Protein AF-A0A955TSQ2-F1 (afdb_monomer_lite)

Foldseek 3Di:
DDPPDPVVVVVVVVVVVVVVVVCVVPPDWVVVQVVCQVVLCVVQVWGWHFPTWDADQVQTKIKTAWTFAAHQVHQQWTQKTFGMKIWGFDNVVVVVVHTDTPDIDTHDIDGGHGHPDGRHDPPDPDDPPPPPDPVPDPPVQPPQPPDDPVVVVVPDPQPLVVLVVVLVVVVVVVVVVVVVLVVVADDPVNVVVLVVLVVVLVVLVVVDDVSVVVSVVSVVVSVVVVVVRVVSVVVVVVVVVVVVVVSVVSVVVSVCRVVVRVVVLCVCCDPQLNNVLSVCCVRRNDVRSVVSNVVNVVVVD

pLDDT: mean 81.85, std 14.54, range [33.62, 96.25]

Sequence (301 aa):
MAKWIRWWGLGAFVVVTAILVGVWVWLVDGWVKGLIEETGTEAVGAKVELDAADLTLFPAGLTLTRLQITDPKHPMTNAVDIARVAMGLDGLNLLRHKMIIEEMVVDGVRLGTPRTTSGAVKPSPEESPTEQDAGMFSIELPALEIPDVKRLVEQEDLETLRLIESLKADLQQEHETWNARLESLPGTAQLADYKARIKTIKKSAKGGLEGVLGGVGEVQSLKQQIEQDIDSLKHAKNEFAGKIDLLRTRFEQIKTAPQRDIHHLKAKYNLSPQGLANMSQTLLGGEIGSWVREGATWYER

Secondary structure (DSSP, 8-state):
------HHHHHHHHHHHHHHHHHHHHHHHHHHHHHHHHHHHHHHTS-EE-SEEEEEETTEEEEEEEEEEEETTEEEEEEEEEEEEEEEE-HHHHTTT---EEEEEEEEEEEEEE-SS----PPPS-----S---TTT-----------HHHHHHHS--HHHHHHHHHHHHHHHHHHHHHHHHHHS--HHHHHHHHHHHHHHHHHGGG-HHHHHHHHHHHHHHHHHHHHHHHHHHHHHHHHHHHHHHHHHHHHHHHHHHHHHHHHHHHHTSSSHHHHHHHHHHHH-HHHHHHHHHHHHHHT-

Structure (mmCIF, N/CA/C/O backbone):
data_AF-A0A955TSQ2-F1
#
_entry.id   AF-A0A955TSQ2-F1
#
loop_
_atom_site.group_PDB
_atom_site.id
_atom_site.type_symbol
_atom_site.label_atom_id
_atom_site.label_alt_id
_atom_site.label_comp_id
_atom_site.label_asym_id
_atom_site.label_entity_id
_atom_site.label_seq_id
_atom_site.pdbx_PDB_ins_code
_atom_site.Cartn_x
_atom_site.Cartn_y
_atom_site.Cartn_z
_atom_site.occupancy
_atom_site.B_iso_or_equiv
_atom_site.auth_seq_id
_atom_site.auth_comp_id
_atom_site.auth_asym_id
_atom_site.auth_atom_id
_atom_site.pdbx_PDB_model_num
ATOM 1 N N . MET A 1 1 ? 10.417 -1.578 -89.122 1.00 43.81 1 MET A N 1
ATOM 2 C CA . MET A 1 1 ? 10.738 -2.520 -88.026 1.00 43.81 1 MET A CA 1
ATOM 3 C C . MET A 1 1 ? 11.806 -1.882 -87.151 1.00 43.81 1 MET A C 1
ATOM 5 O O . MET A 1 1 ? 12.909 -1.645 -87.628 1.00 43.81 1 MET A O 1
ATOM 9 N N . ALA A 1 2 ? 11.432 -1.461 -85.943 1.00 49.00 2 ALA A N 1
ATOM 10 C CA . ALA A 1 2 ? 12.236 -0.584 -85.095 1.00 49.00 2 ALA A CA 1
ATOM 11 C C . ALA A 1 2 ? 13.404 -1.335 -84.429 1.00 49.00 2 ALA A C 1
ATOM 13 O O . ALA A 1 2 ? 13.194 -2.294 -83.691 1.00 49.00 2 ALA A O 1
ATOM 14 N N . LYS A 1 3 ? 14.640 -0.869 -84.651 1.00 63.69 3 LYS A N 1
ATOM 15 C CA . LYS A 1 3 ? 15.802 -1.213 -83.816 1.00 63.69 3 LYS A CA 1
ATOM 16 C C . LYS A 1 3 ? 15.768 -0.321 -82.571 1.00 63.69 3 LYS A C 1
ATOM 18 O O . LYS A 1 3 ? 16.384 0.738 -82.560 1.00 63.69 3 LYS A O 1
ATOM 23 N N . TRP A 1 4 ? 14.995 -0.714 -81.558 1.00 66.81 4 TRP A N 1
ATOM 24 C CA . TRP A 1 4 ? 14.771 0.100 -80.351 1.00 66.81 4 TRP A CA 1
ATOM 25 C C . TRP A 1 4 ? 15.690 -0.210 -79.165 1.00 66.81 4 TRP A C 1
ATOM 27 O O . TRP A 1 4 ? 15.690 0.531 -78.189 1.00 66.81 4 TRP A O 1
ATOM 37 N N . ILE A 1 5 ? 16.534 -1.238 -79.256 1.00 73.25 5 ILE A N 1
ATOM 38 C CA . ILE A 1 5 ? 17.508 -1.553 -78.206 1.00 73.25 5 ILE A CA 1
ATOM 39 C C . ILE A 1 5 ? 18.909 -1.187 -78.688 1.00 73.25 5 ILE A C 1
ATOM 41 O O . ILE A 1 5 ? 19.427 -1.741 -79.660 1.00 73.25 5 ILE A O 1
ATOM 45 N N . ARG A 1 6 ? 19.540 -0.240 -77.985 1.00 79.62 6 ARG A N 1
ATOM 46 C CA . ARG A 1 6 ? 20.972 0.048 -78.114 1.00 79.62 6 ARG A CA 1
ATOM 47 C C . ARG A 1 6 ? 21.730 -1.089 -77.433 1.00 79.62 6 ARG A C 1
ATOM 49 O O . ARG A 1 6 ? 22.005 -1.016 -76.242 1.00 79.62 6 ARG A O 1
ATOM 56 N N . TRP A 1 7 ? 22.060 -2.136 -78.186 1.00 77.44 7 TRP A N 1
ATOM 57 C CA . TRP A 1 7 ? 22.724 -3.351 -77.688 1.00 77.44 7 TRP A CA 1
ATOM 58 C C . TRP A 1 7 ? 24.010 -3.087 -76.885 1.00 77.44 7 TRP A C 1
ATOM 60 O O . TRP A 1 7 ? 24.295 -3.811 -75.939 1.00 77.44 7 TRP A O 1
ATOM 70 N N . TRP A 1 8 ? 24.731 -2.001 -77.182 1.00 82.12 8 TRP A N 1
ATOM 71 C CA . TRP A 1 8 ? 25.872 -1.544 -76.377 1.00 82.12 8 TRP A CA 1
ATOM 72 C C . TRP A 1 8 ? 25.477 -1.097 -74.959 1.00 82.12 8 TRP A C 1
ATOM 74 O O . TRP A 1 8 ? 26.149 -1.422 -73.987 1.00 82.12 8 TRP A O 1
ATOM 84 N N . GLY A 1 9 ? 24.355 -0.381 -74.832 1.00 81.88 9 GLY A N 1
ATOM 85 C CA . GLY A 1 9 ? 23.807 0.027 -73.537 1.00 81.88 9 GLY A CA 1
ATOM 86 C C . GLY A 1 9 ? 23.252 -1.155 -72.745 1.00 81.88 9 GLY A C 1
ATOM 87 O O . GLY A 1 9 ? 23.413 -1.196 -71.532 1.00 81.88 9 GLY A O 1
ATOM 88 N N . LEU A 1 10 ? 22.674 -2.149 -73.431 1.00 85.88 10 LEU A N 1
ATOM 89 C CA . LEU A 1 10 ? 22.231 -3.392 -72.794 1.00 85.88 10 LEU A CA 1
ATOM 90 C C . LEU A 1 10 ? 23.420 -4.195 -72.246 1.00 85.88 10 LEU A C 1
ATOM 92 O O . LEU A 1 10 ? 23.369 -4.654 -71.111 1.00 85.88 10 LEU A O 1
ATOM 96 N N . GLY A 1 11 ? 24.507 -4.312 -73.016 1.00 85.56 11 GLY A N 1
ATOM 97 C CA . GLY A 1 11 ? 25.737 -4.960 -72.556 1.00 85.56 11 GLY A CA 1
ATOM 98 C C . GLY A 1 11 ? 26.338 -4.271 -71.328 1.00 85.56 11 GLY A C 1
ATOM 99 O O . GLY A 1 11 ? 26.633 -4.935 -70.339 1.00 85.56 11 GLY A O 1
ATOM 100 N N . ALA A 1 12 ? 26.445 -2.939 -71.349 1.00 86.12 12 ALA A N 1
A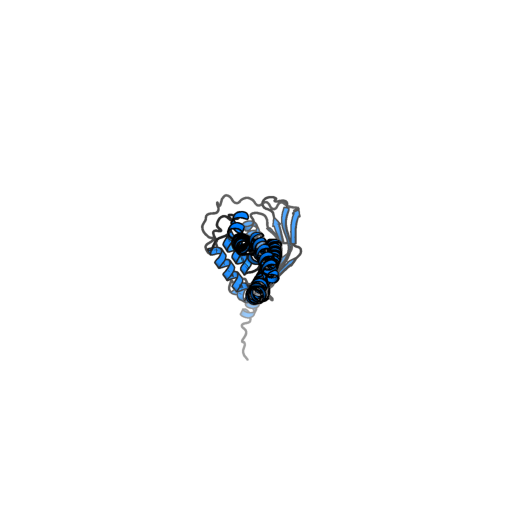TOM 101 C CA . ALA A 1 12 ? 26.930 -2.170 -70.201 1.00 86.12 12 ALA A CA 1
ATOM 102 C C . ALA A 1 12 ? 26.031 -2.330 -68.962 1.00 86.12 12 ALA A C 1
ATOM 104 O O . ALA A 1 12 ? 26.538 -2.516 -67.860 1.00 86.12 12 ALA A O 1
ATOM 105 N N . PHE A 1 13 ? 24.706 -2.314 -69.142 1.00 87.19 13 PHE A N 1
ATOM 106 C CA . PHE A 1 13 ? 23.747 -2.523 -68.056 1.00 87.19 13 PHE A CA 1
ATOM 107 C C . PHE A 1 13 ? 23.922 -3.895 -67.398 1.00 87.19 13 PHE A C 1
ATOM 109 O O . PHE A 1 13 ? 24.053 -3.970 -66.182 1.00 87.19 13 PHE A O 1
ATOM 116 N N . VAL A 1 14 ? 24.016 -4.968 -68.192 1.00 89.94 14 VAL A N 1
ATOM 117 C CA . VAL A 1 14 ? 24.218 -6.331 -67.670 1.00 89.94 14 VAL A CA 1
ATOM 118 C C . VAL A 1 14 ? 25.521 -6.438 -66.879 1.00 89.94 14 VAL A C 1
ATOM 120 O O . VAL A 1 14 ? 25.528 -7.032 -65.805 1.00 89.94 14 VAL A O 1
ATOM 123 N N . VAL A 1 15 ? 26.608 -5.834 -67.368 1.00 89.94 15 VAL A N 1
ATOM 124 C CA . VAL A 1 15 ? 27.899 -5.836 -66.662 1.00 89.94 15 VAL A CA 1
ATOM 125 C C . VAL A 1 15 ? 27.803 -5.092 -65.328 1.00 89.94 15 VAL A C 1
ATOM 127 O O . VAL A 1 15 ? 28.248 -5.615 -64.311 1.00 89.94 15 VAL A O 1
ATOM 130 N N . VAL A 1 16 ? 27.184 -3.910 -65.299 1.00 89.25 16 VAL A N 1
ATOM 131 C CA . VAL A 1 16 ? 27.014 -3.132 -64.060 1.00 89.25 16 VAL A CA 1
ATOM 132 C C . VAL A 1 16 ? 26.121 -3.867 -63.061 1.00 89.25 16 VAL A C 1
ATOM 134 O O . VAL A 1 16 ? 26.473 -3.963 -61.889 1.00 89.25 16 VAL A O 1
ATOM 137 N N . THR A 1 17 ? 25.000 -4.440 -63.505 1.00 86.25 17 THR A N 1
ATOM 138 C CA . THR A 1 17 ? 24.125 -5.242 -62.640 1.00 86.25 17 THR A CA 1
ATOM 139 C C . THR A 1 17 ? 24.852 -6.470 -62.096 1.00 86.25 17 THR A C 1
ATOM 141 O O . THR A 1 17 ? 24.741 -6.754 -60.908 1.00 86.25 17 THR A O 1
ATOM 144 N N . ALA A 1 18 ? 25.639 -7.166 -62.920 1.00 84.94 18 ALA A N 1
ATOM 145 C CA . ALA A 1 18 ? 26.428 -8.312 -62.474 1.00 84.94 18 ALA A CA 1
ATOM 146 C C . ALA A 1 18 ? 27.474 -7.918 -61.417 1.00 84.94 18 ALA A C 1
ATOM 148 O O . ALA A 1 18 ? 27.644 -8.641 -60.439 1.00 84.94 18 ALA A O 1
ATOM 149 N N . ILE A 1 19 ? 28.124 -6.758 -61.570 1.00 86.75 19 ILE A N 1
ATOM 150 C CA . ILE A 1 19 ? 29.053 -6.221 -60.565 1.00 86.75 19 ILE A CA 1
ATOM 151 C C . ILE A 1 19 ? 28.310 -5.891 -59.267 1.00 86.75 19 ILE A C 1
ATOM 153 O O . ILE A 1 19 ? 28.761 -6.300 -58.203 1.00 86.75 19 ILE A O 1
ATOM 157 N N . LEU A 1 20 ? 27.166 -5.201 -59.336 1.00 83.12 20 LEU A N 1
ATOM 158 C CA . LEU A 1 20 ? 26.386 -4.835 -58.148 1.00 83.12 20 LEU A CA 1
ATOM 159 C C . LEU A 1 20 ? 25.893 -6.065 -57.380 1.00 83.12 20 LEU A C 1
ATOM 161 O O . LEU A 1 20 ? 26.009 -6.105 -56.160 1.00 83.12 20 LEU A O 1
ATOM 165 N N . VAL A 1 21 ? 25.399 -7.084 -58.086 1.00 81.81 21 VAL A N 1
ATOM 166 C CA . VAL A 1 21 ? 24.990 -8.357 -57.475 1.00 81.81 21 VAL A CA 1
ATOM 167 C C . VAL A 1 21 ? 26.195 -9.094 -56.893 1.00 81.81 21 VAL A C 1
ATOM 169 O O . VAL A 1 21 ? 26.109 -9.619 -55.788 1.00 81.81 21 VAL A O 1
ATOM 172 N N . GLY A 1 22 ? 27.330 -9.105 -57.598 1.00 80.19 22 GLY A N 1
ATOM 173 C CA . GLY A 1 22 ? 28.566 -9.712 -57.104 1.00 80.19 22 GLY A CA 1
ATOM 174 C C . GLY A 1 22 ? 29.053 -9.062 -55.809 1.00 80.19 22 GLY A C 1
ATOM 175 O O . GLY A 1 22 ? 29.331 -9.765 -54.844 1.00 80.19 22 GLY A O 1
ATOM 176 N N . VAL A 1 23 ? 29.084 -7.726 -55.760 1.00 79.88 23 VAL A N 1
ATOM 177 C CA . VAL A 1 23 ? 29.427 -6.960 -54.552 1.00 79.88 23 VAL A CA 1
ATOM 178 C C . VAL A 1 23 ? 28.421 -7.226 -53.437 1.00 79.88 23 VAL A C 1
ATOM 180 O O . VAL A 1 23 ? 28.834 -7.468 -52.308 1.00 79.88 23 VAL A O 1
ATOM 183 N N . TRP A 1 24 ? 27.120 -7.240 -53.743 1.00 80.69 24 TRP A N 1
ATOM 184 C CA . TRP A 1 24 ? 26.087 -7.528 -52.750 1.00 80.69 24 TRP A CA 1
ATOM 185 C C . TRP A 1 24 ? 26.308 -8.889 -52.082 1.00 80.69 24 TRP A C 1
ATOM 187 O O . TRP A 1 24 ? 26.405 -8.974 -50.864 1.00 80.69 24 TRP A O 1
ATOM 197 N N . VAL A 1 25 ? 26.444 -9.946 -52.887 1.00 77.56 25 VAL A N 1
ATOM 198 C CA . VAL A 1 25 ? 26.540 -11.329 -52.397 1.00 77.56 25 VAL A CA 1
ATOM 199 C C . VAL A 1 25 ? 27.862 -11.605 -51.674 1.00 77.56 25 VAL A C 1
ATOM 201 O O . VAL A 1 25 ? 27.907 -12.483 -50.821 1.00 77.56 25 VAL A O 1
ATOM 204 N N . TRP A 1 26 ? 28.945 -10.900 -52.014 1.00 78.88 26 TRP A N 1
ATOM 205 C CA . TRP A 1 26 ? 30.274 -11.203 -51.466 1.00 78.88 26 TRP A CA 1
ATOM 206 C C . TRP A 1 26 ? 30.730 -10.273 -50.342 1.00 78.88 26 TRP A C 1
ATOM 208 O O . TRP A 1 26 ? 31.553 -10.692 -49.531 1.00 78.88 26 TRP A O 1
ATOM 218 N N . LEU A 1 27 ? 30.273 -9.017 -50.301 1.00 82.06 27 LEU A N 1
ATOM 219 C CA . LEU A 1 27 ? 30.836 -8.007 -49.394 1.00 82.06 27 LEU A CA 1
ATOM 220 C C . LEU A 1 27 ? 29.891 -7.565 -48.279 1.00 82.06 27 LEU A C 1
ATOM 222 O O . LEU A 1 27 ? 30.384 -7.193 -47.218 1.00 82.06 27 LEU A O 1
ATOM 226 N N . VAL A 1 28 ? 28.574 -7.576 -48.497 1.00 84.00 28 VAL A N 1
ATOM 227 C CA . VAL A 1 28 ? 27.625 -6.912 -47.587 1.00 84.00 28 VAL A CA 1
ATOM 228 C C . VAL A 1 28 ? 27.630 -7.543 -46.199 1.00 84.00 28 VAL A C 1
ATOM 230 O O . VAL A 1 28 ? 27.799 -6.822 -45.222 1.00 84.00 28 VAL A O 1
ATOM 233 N N . ASP A 1 29 ? 27.551 -8.869 -46.108 1.00 85.50 29 ASP A N 1
ATOM 234 C CA . ASP A 1 29 ? 27.518 -9.570 -44.818 1.00 85.50 29 ASP A CA 1
ATOM 235 C C . ASP A 1 29 ? 28.808 -9.335 -44.008 1.00 85.50 29 ASP A C 1
ATOM 237 O O . ASP A 1 29 ? 28.780 -9.063 -42.806 1.00 85.50 29 ASP A O 1
ATOM 241 N N . GLY A 1 30 ? 29.965 -9.340 -44.682 1.00 84.62 30 GLY A N 1
ATOM 242 C CA . GLY A 1 30 ? 31.260 -9.046 -44.060 1.00 84.62 30 GLY A CA 1
ATOM 243 C C . GLY A 1 30 ? 31.399 -7.588 -43.611 1.00 84.62 30 GLY A C 1
ATOM 244 O O . GLY A 1 30 ? 31.949 -7.324 -42.542 1.00 84.62 30 GLY A O 1
ATOM 245 N N . TRP A 1 31 ? 30.875 -6.646 -44.399 1.00 86.06 31 TRP A N 1
ATOM 246 C CA . TRP A 1 31 ? 30.841 -5.224 -44.048 1.00 86.06 31 TRP A CA 1
ATOM 247 C C . TRP A 1 31 ? 29.946 -4.959 -42.839 1.00 86.06 31 TRP A C 1
ATOM 249 O O . TRP A 1 31 ? 30.362 -4.269 -41.912 1.00 86.06 31 TRP A O 1
ATOM 259 N N . VAL A 1 32 ? 28.739 -5.529 -42.826 1.00 86.94 32 VAL A N 1
ATOM 260 C CA . VAL A 1 32 ? 27.789 -5.383 -41.716 1.00 86.94 32 VAL A CA 1
ATOM 261 C C . VAL A 1 32 ? 28.360 -5.999 -40.443 1.00 86.94 32 VAL A C 1
ATOM 263 O O . VAL A 1 32 ? 28.319 -5.363 -39.392 1.00 86.94 32 VAL A O 1
ATOM 266 N N . LYS A 1 33 ? 28.962 -7.191 -40.537 1.00 90.81 33 LYS A N 1
ATOM 267 C CA . LYS A 1 33 ? 29.670 -7.817 -39.417 1.00 90.81 33 LYS A CA 1
ATOM 268 C C . LYS A 1 33 ? 30.739 -6.888 -38.842 1.00 90.81 33 LYS A C 1
ATOM 270 O O . LYS A 1 33 ? 30.705 -6.606 -37.650 1.00 90.81 33 LYS A O 1
ATOM 275 N N . GLY A 1 34 ? 31.658 -6.406 -39.682 1.00 87.19 34 GLY A N 1
ATOM 276 C CA . GLY A 1 34 ? 32.758 -5.545 -39.243 1.00 87.19 34 GLY A CA 1
ATOM 277 C C . GLY A 1 34 ? 32.268 -4.253 -38.590 1.00 87.19 34 GLY A C 1
ATOM 278 O O . GLY A 1 34 ? 32.762 -3.883 -37.531 1.00 87.19 34 GLY A O 1
ATOM 279 N N . LEU A 1 35 ? 31.237 -3.626 -39.165 1.00 87.75 35 LEU A N 1
ATOM 280 C CA . LEU A 1 35 ? 30.62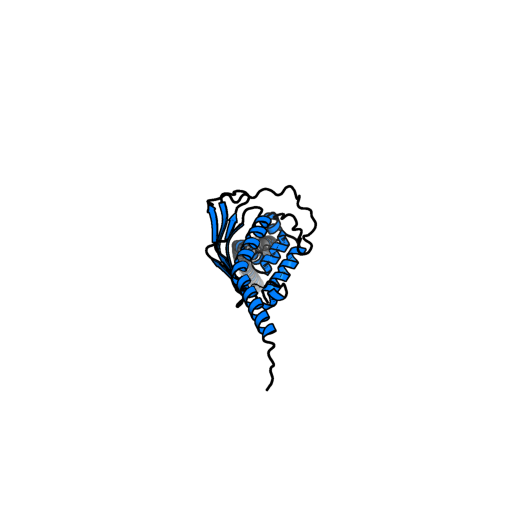8 -2.417 -38.612 1.00 87.75 35 LEU A CA 1
ATOM 281 C C . LEU A 1 35 ? 30.039 -2.654 -37.216 1.00 87.75 35 LEU A C 1
ATOM 283 O O . LEU A 1 35 ? 30.232 -1.833 -36.321 1.00 87.75 35 LEU A O 1
ATOM 287 N N . ILE A 1 36 ? 29.325 -3.764 -37.013 1.00 88.88 36 ILE A N 1
ATOM 288 C CA . ILE A 1 36 ? 28.728 -4.087 -35.710 1.00 88.88 36 ILE A CA 1
ATOM 289 C C . ILE A 1 36 ? 29.809 -4.454 -34.686 1.00 88.88 36 ILE A C 1
ATOM 291 O O . ILE A 1 36 ? 29.717 -4.034 -33.535 1.00 88.88 36 ILE A O 1
ATOM 295 N N . GLU A 1 37 ? 30.837 -5.210 -35.078 1.00 89.94 37 GLU A N 1
ATOM 296 C CA . GLU A 1 37 ? 31.958 -5.535 -34.188 1.00 89.94 37 GLU A CA 1
ATOM 297 C C . GLU A 1 37 ? 32.725 -4.278 -33.768 1.00 89.94 37 GLU A C 1
ATOM 299 O O . GLU A 1 37 ? 33.019 -4.123 -32.587 1.00 89.94 37 GLU A O 1
ATOM 304 N N . GLU A 1 38 ? 33.011 -3.361 -34.693 1.00 86.00 38 GLU A N 1
ATOM 305 C CA . GLU A 1 38 ? 33.743 -2.120 -34.420 1.00 86.00 38 GLU A CA 1
ATOM 306 C C . GLU A 1 38 ? 32.934 -1.167 -33.529 1.00 86.00 38 GLU A C 1
ATOM 308 O O . GLU A 1 38 ? 33.379 -0.835 -32.429 1.00 86.00 38 GLU A O 1
ATOM 313 N N . THR A 1 39 ? 31.709 -0.819 -33.937 1.00 84.88 39 THR A N 1
ATOM 314 C CA . THR A 1 39 ? 30.828 0.087 -33.172 1.00 84.88 39 THR A CA 1
ATOM 315 C C . THR A 1 39 ? 30.408 -0.512 -31.833 1.00 84.88 39 THR A C 1
ATOM 317 O O . THR A 1 39 ? 30.357 0.189 -30.826 1.00 84.88 39 THR A O 1
ATOM 320 N N . GLY A 1 40 ? 30.153 -1.822 -31.787 1.00 84.31 40 GLY A N 1
ATOM 321 C CA . GLY A 1 40 ? 29.854 -2.534 -30.550 1.00 84.31 40 GLY A CA 1
ATOM 322 C C . GLY A 1 40 ? 31.053 -2.558 -29.607 1.00 84.31 40 GLY A C 1
ATOM 323 O O . GLY A 1 40 ? 30.895 -2.350 -28.406 1.00 84.31 40 GLY A O 1
ATOM 324 N N . THR A 1 41 ? 32.257 -2.772 -30.142 1.00 86.38 41 THR A N 1
ATOM 325 C CA . THR A 1 41 ? 33.487 -2.785 -29.345 1.00 86.38 41 THR A CA 1
ATOM 326 C C . THR A 1 41 ? 33.798 -1.409 -28.767 1.00 86.38 41 THR A C 1
ATOM 328 O O . THR A 1 41 ? 34.172 -1.310 -27.597 1.00 86.38 41 THR A O 1
ATOM 331 N N . GLU A 1 42 ? 33.624 -0.354 -29.561 1.00 83.94 42 GLU A N 1
ATOM 332 C CA . GLU A 1 42 ? 33.790 1.029 -29.119 1.00 83.94 42 GLU A CA 1
ATOM 333 C C . GLU A 1 42 ? 32.758 1.395 -28.046 1.00 83.94 42 GLU A C 1
ATOM 335 O O . GLU A 1 42 ? 33.128 1.867 -26.973 1.00 83.94 42 GLU A O 1
ATOM 340 N N . ALA A 1 43 ? 31.480 1.080 -28.279 1.00 81.00 43 ALA A N 1
ATOM 341 C CA . ALA A 1 43 ? 30.394 1.399 -27.355 1.00 81.00 43 ALA A CA 1
ATOM 342 C C . ALA A 1 43 ? 30.513 0.678 -26.001 1.00 81.00 43 ALA A C 1
ATOM 344 O O . ALA A 1 43 ? 30.155 1.235 -24.964 1.00 81.00 43 ALA A O 1
ATOM 345 N N . VAL A 1 44 ? 31.000 -0.567 -25.994 1.00 79.75 44 VAL A N 1
ATOM 346 C CA . VAL A 1 44 ? 31.163 -1.366 -24.767 1.00 79.75 44 VAL A CA 1
ATOM 347 C C . VAL A 1 44 ? 32.516 -1.102 -24.092 1.00 79.75 44 VAL A C 1
ATOM 349 O O . VAL A 1 44 ? 32.672 -1.352 -22.896 1.00 79.75 44 VAL A O 1
ATOM 352 N N . GLY A 1 45 ? 33.512 -0.614 -24.836 1.00 81.62 45 GLY A N 1
ATOM 353 C CA . GLY A 1 45 ? 34.899 -0.498 -24.372 1.00 81.62 45 GLY A CA 1
ATOM 354 C C . GLY A 1 45 ? 35.605 -1.853 -24.214 1.00 81.62 45 GLY A C 1
ATOM 355 O O . GLY A 1 45 ? 36.662 -1.946 -23.589 1.00 81.62 45 GLY A O 1
ATOM 356 N N . ALA A 1 46 ? 35.020 -2.922 -24.757 1.00 86.88 46 ALA A N 1
ATOM 357 C CA . ALA A 1 46 ? 35.559 -4.275 -24.755 1.00 86.88 46 ALA A CA 1
ATOM 358 C C . ALA A 1 46 ? 35.075 -5.027 -25.996 1.00 86.88 46 ALA A C 1
ATOM 360 O O . ALA A 1 46 ? 34.062 -4.674 -26.590 1.00 86.88 46 ALA A O 1
ATOM 361 N N . LYS A 1 47 ? 35.803 -6.072 -26.393 1.00 89.88 47 LYS A N 1
ATOM 362 C CA . LYS A 1 47 ? 35.607 -6.736 -27.683 1.00 89.88 47 LYS A CA 1
ATOM 363 C C . LYS A 1 47 ? 34.182 -7.282 -27.844 1.00 89.88 47 LYS A C 1
ATOM 365 O O . LYS A 1 47 ? 33.732 -8.090 -27.023 1.00 89.88 47 LYS A O 1
ATOM 370 N N . VAL A 1 48 ? 33.520 -6.886 -28.925 1.00 91.00 48 VAL A N 1
ATOM 371 C CA . VAL A 1 48 ? 32.273 -7.474 -29.424 1.00 91.00 48 VAL A CA 1
ATOM 372 C C . VAL A 1 48 ? 32.601 -8.287 -30.664 1.00 91.00 48 VAL A C 1
ATOM 374 O O . VAL A 1 48 ? 33.291 -7.810 -31.560 1.00 91.00 48 VAL A O 1
ATOM 377 N N . GLU A 1 49 ? 32.141 -9.532 -30.692 1.00 92.25 49 GLU A N 1
ATOM 378 C CA . GLU A 1 49 ? 32.403 -10.458 -31.793 1.00 92.25 49 GLU A CA 1
ATOM 379 C C . GLU A 1 49 ? 31.118 -11.121 -32.266 1.00 92.25 49 GLU A C 1
ATOM 381 O O . GLU A 1 49 ? 30.207 -11.398 -31.482 1.00 92.25 49 GLU A O 1
ATOM 386 N N . LEU A 1 50 ? 31.082 -11.395 -33.562 1.00 93.69 50 LEU A N 1
ATOM 387 C CA . LEU A 1 50 ? 30.019 -12.094 -34.260 1.00 93.69 50 LEU A CA 1
ATOM 388 C C . LEU A 1 50 ? 30.639 -13.243 -35.053 1.00 93.69 50 LEU A C 1
ATOM 390 O O . LEU A 1 50 ? 31.728 -13.114 -35.612 1.00 93.69 50 LEU A O 1
ATOM 394 N N . ASP A 1 51 ? 29.935 -14.360 -35.202 1.00 93.50 51 ASP A N 1
ATOM 395 C CA . ASP A 1 51 ? 30.355 -15.361 -36.186 1.00 93.50 51 ASP A CA 1
ATOM 396 C C . ASP A 1 51 ? 29.946 -14.903 -37.596 1.00 93.50 51 ASP A C 1
ATOM 398 O O . ASP A 1 51 ? 30.788 -14.869 -38.498 1.00 93.50 51 ASP A O 1
ATOM 402 N N . ALA A 1 52 ? 28.694 -14.464 -37.768 1.00 91.31 52 ALA A N 1
ATOM 403 C CA . ALA A 1 52 ? 28.146 -13.979 -39.038 1.00 91.31 52 ALA A CA 1
ATOM 404 C C . ALA A 1 52 ? 27.072 -12.895 -38.836 1.00 91.31 52 ALA A C 1
ATOM 406 O O . ALA A 1 52 ? 26.425 -12.846 -37.786 1.00 91.31 52 ALA A O 1
ATOM 407 N N . ALA A 1 53 ? 26.880 -12.057 -39.857 1.00 92.12 53 ALA A N 1
ATOM 408 C CA . ALA A 1 53 ? 25.816 -11.061 -39.933 1.00 92.12 53 ALA A CA 1
ATOM 409 C C . ALA A 1 53 ? 25.205 -11.088 -41.342 1.00 92.12 53 ALA A C 1
ATOM 411 O O . ALA A 1 53 ? 25.797 -10.563 -42.277 1.00 92.12 53 ALA A O 1
ATOM 412 N N . ASP A 1 54 ? 24.043 -11.719 -41.483 1.00 90.44 54 ASP A N 1
ATOM 413 C CA . ASP A 1 54 ? 23.386 -11.956 -42.768 1.00 90.44 54 ASP A CA 1
ATOM 414 C C . ASP A 1 54 ? 22.323 -10.884 -43.029 1.00 90.44 54 ASP A C 1
ATOM 416 O O . ASP A 1 54 ? 21.343 -10.777 -42.277 1.00 90.44 54 ASP A O 1
ATOM 420 N N . LEU A 1 55 ? 22.490 -10.104 -44.103 1.00 87.25 55 LEU A N 1
ATOM 421 C CA . LEU A 1 55 ? 21.525 -9.080 -44.503 1.00 87.25 55 LEU A CA 1
ATOM 422 C C . LEU A 1 55 ? 20.624 -9.576 -45.643 1.00 87.25 55 LEU A C 1
ATOM 424 O O . LEU A 1 55 ? 21.048 -9.817 -46.773 1.00 87.25 55 LEU A O 1
ATOM 428 N N . THR A 1 56 ? 19.329 -9.654 -45.360 1.00 85.75 56 THR A N 1
ATOM 429 C CA . THR A 1 56 ? 18.284 -10.016 -46.325 1.00 85.75 56 THR A CA 1
ATOM 430 C C . THR A 1 56 ? 17.599 -8.767 -46.878 1.00 85.75 56 THR A C 1
ATOM 432 O O . THR A 1 56 ? 17.341 -7.814 -46.145 1.00 85.75 56 THR A O 1
ATOM 435 N N . LEU A 1 57 ? 17.332 -8.750 -48.190 1.00 80.38 57 LEU A N 1
ATOM 436 C CA . LEU A 1 57 ? 16.735 -7.600 -48.890 1.00 80.38 57 LEU A CA 1
ATOM 437 C C . LEU A 1 57 ? 15.210 -7.653 -48.988 1.00 80.38 57 LEU A C 1
ATOM 439 O O . LEU A 1 57 ? 14.569 -6.604 -49.008 1.00 80.38 57 LEU A O 1
ATOM 443 N N . PHE A 1 58 ? 14.630 -8.848 -49.131 1.00 80.12 58 PHE A N 1
ATOM 444 C CA . PHE A 1 58 ? 13.188 -8.997 -49.309 1.00 80.12 58 PHE A CA 1
ATOM 445 C C . PHE A 1 58 ? 12.672 -10.348 -48.768 1.00 80.12 58 PHE A C 1
ATOM 447 O O . PHE A 1 58 ? 12.941 -11.379 -49.393 1.00 80.12 58 PHE A O 1
ATOM 454 N N . PRO A 1 59 ? 11.918 -10.361 -47.647 1.00 83.88 59 PRO A N 1
ATOM 455 C CA . PRO A 1 59 ? 11.689 -9.219 -46.750 1.00 83.88 59 PRO A CA 1
ATOM 456 C C . PRO A 1 59 ? 13.015 -8.683 -46.182 1.00 83.88 59 PRO A C 1
ATOM 458 O O . PRO A 1 59 ? 13.993 -9.426 -46.098 1.00 83.88 59 PRO A O 1
ATOM 461 N N . ALA A 1 60 ? 13.079 -7.382 -45.884 1.00 86.44 60 ALA A N 1
ATOM 462 C CA . ALA A 1 60 ? 14.303 -6.786 -45.360 1.00 86.44 60 ALA A CA 1
ATOM 463 C C . ALA A 1 60 ? 14.532 -7.261 -43.920 1.00 86.44 60 ALA A C 1
ATOM 465 O O . ALA A 1 60 ? 13.607 -7.270 -43.112 1.00 86.44 60 ALA A O 1
ATOM 466 N N . GLY A 1 61 ? 15.752 -7.667 -43.589 1.00 90.31 61 GLY A N 1
ATOM 467 C CA . GLY A 1 61 ? 16.029 -8.218 -42.267 1.00 90.31 61 GLY A CA 1
ATOM 468 C C . GLY A 1 61 ? 17.499 -8.511 -42.034 1.00 90.31 61 GLY A C 1
ATOM 469 O O . GLY A 1 61 ? 18.265 -8.665 -42.983 1.00 90.31 61 GLY A O 1
ATOM 470 N N . LEU A 1 62 ? 17.885 -8.600 -40.767 1.00 91.56 62 LEU A N 1
ATOM 471 C CA . LEU A 1 62 ? 19.255 -8.841 -40.326 1.00 91.56 62 LEU A CA 1
ATOM 472 C C . LEU A 1 62 ? 19.281 -10.023 -39.357 1.00 91.56 62 LEU A C 1
ATOM 474 O O . LEU A 1 62 ? 18.573 -10.020 -38.349 1.00 91.56 62 LEU A O 1
ATOM 478 N N . THR A 1 63 ? 20.111 -11.023 -39.649 1.00 93.44 63 THR A N 1
ATOM 479 C CA . THR A 1 63 ? 20.364 -12.145 -38.738 1.00 93.44 63 THR A CA 1
ATOM 480 C C . THR A 1 63 ? 21.808 -12.116 -38.260 1.00 93.44 63 THR A C 1
ATOM 482 O O . THR A 1 63 ? 22.734 -12.167 -39.057 1.00 93.44 63 THR A O 1
ATOM 485 N N . LEU A 1 64 ? 22.005 -12.061 -36.948 1.00 95.19 64 LEU A N 1
ATOM 486 C CA . LEU A 1 64 ? 23.302 -12.155 -36.295 1.00 95.19 64 LEU A CA 1
ATOM 487 C C . LEU A 1 64 ? 23.471 -13.551 -35.705 1.00 95.19 64 LEU A C 1
ATOM 489 O O . LEU A 1 64 ? 22.598 -14.043 -34.983 1.00 95.19 64 LEU A O 1
ATOM 493 N N . THR A 1 65 ? 24.613 -14.170 -35.977 1.00 95.19 65 THR A N 1
ATOM 494 C CA . THR A 1 65 ? 24.965 -15.493 -35.459 1.00 95.19 65 THR A CA 1
ATOM 495 C C . THR A 1 65 ? 26.083 -15.361 -34.437 1.00 95.19 65 THR A C 1
ATOM 497 O O . THR A 1 65 ? 27.124 -14.778 -34.737 1.00 95.19 65 THR A O 1
ATOM 500 N N . ARG A 1 66 ? 25.870 -15.935 -33.246 1.00 94.31 66 ARG A N 1
ATOM 501 C CA . ARG A 1 66 ? 26.816 -15.955 -32.117 1.00 94.31 66 ARG A CA 1
ATOM 502 C C . ARG A 1 66 ? 27.391 -14.579 -31.777 1.00 94.31 66 ARG A C 1
ATOM 504 O O . ARG A 1 66 ? 28.579 -14.331 -31.945 1.00 94.31 66 ARG A O 1
ATOM 511 N N . LEU A 1 67 ? 26.532 -13.702 -31.264 1.00 93.31 67 LEU A N 1
ATOM 512 C CA . LEU A 1 67 ? 26.936 -12.397 -30.748 1.00 93.31 67 LEU A CA 1
ATOM 513 C C . LEU A 1 67 ? 27.517 -12.550 -29.337 1.00 93.31 67 LEU A C 1
ATOM 515 O O . LEU A 1 67 ? 26.810 -12.940 -28.408 1.00 93.31 67 LEU A O 1
ATOM 519 N N . GLN A 1 68 ? 28.794 -12.218 -29.173 1.00 92.00 68 GLN A N 1
ATOM 520 C CA . GLN A 1 68 ? 29.520 -12.317 -27.911 1.00 92.00 68 GLN A CA 1
ATOM 521 C C . GLN A 1 68 ? 30.016 -10.943 -27.466 1.00 92.00 68 GLN A C 1
ATOM 523 O O . GLN A 1 68 ? 30.833 -10.314 -28.135 1.00 92.00 68 GLN A O 1
ATOM 528 N N . ILE A 1 69 ? 29.551 -10.501 -26.300 1.00 90.88 69 ILE A N 1
ATOM 529 C CA . ILE A 1 69 ? 29.898 -9.212 -25.701 1.00 90.88 69 ILE A CA 1
ATOM 530 C C . ILE A 1 69 ? 30.783 -9.470 -24.480 1.00 90.88 69 ILE A C 1
ATOM 532 O O . ILE A 1 69 ? 30.361 -10.136 -23.531 1.00 90.88 69 ILE A O 1
ATOM 536 N N . THR A 1 70 ? 32.015 -8.958 -24.495 1.00 90.19 70 THR A N 1
ATOM 537 C CA . THR A 1 70 ? 32.983 -9.119 -23.394 1.00 90.19 70 THR A CA 1
ATOM 538 C C . THR A 1 70 ? 32.610 -8.262 -22.180 1.00 90.19 70 THR A C 1
ATOM 540 O O . THR A 1 70 ? 32.160 -7.134 -22.350 1.00 90.19 70 THR A O 1
ATOM 543 N N . ASP A 1 71 ? 32.843 -8.755 -20.957 1.00 87.06 71 ASP A N 1
ATOM 544 C CA . ASP A 1 71 ? 32.843 -7.908 -19.752 1.00 87.06 71 ASP A CA 1
ATOM 545 C C . ASP A 1 71 ? 34.127 -7.046 -19.711 1.00 87.06 71 ASP A C 1
ATOM 547 O O . ASP A 1 71 ? 35.222 -7.608 -19.583 1.00 87.06 71 ASP A O 1
ATOM 551 N N . PRO A 1 72 ? 34.038 -5.700 -19.761 1.00 83.00 72 PRO A N 1
ATOM 552 C CA . PRO A 1 72 ? 35.210 -4.824 -19.685 1.00 83.00 72 PRO A CA 1
ATOM 553 C C . PRO A 1 72 ? 36.041 -5.007 -18.408 1.00 83.00 72 PRO A C 1
ATOM 555 O O . PRO A 1 72 ? 37.254 -4.799 -18.425 1.00 83.00 72 PRO A O 1
ATOM 558 N N . LYS A 1 73 ? 35.414 -5.416 -17.295 1.00 84.38 73 LYS A N 1
ATOM 559 C CA . LYS A 1 73 ? 36.096 -5.656 -16.012 1.00 84.38 73 LYS A CA 1
ATOM 560 C C . LYS A 1 73 ? 36.768 -7.026 -15.959 1.00 84.38 73 LYS A C 1
ATOM 562 O O . LYS A 1 73 ? 37.776 -7.183 -15.271 1.00 84.38 73 LYS A O 1
ATOM 567 N N . HIS A 1 74 ? 36.241 -8.003 -16.698 1.00 86.31 74 HIS A N 1
ATOM 568 C CA . HIS A 1 74 ? 36.752 -9.373 -16.753 1.00 86.31 74 HIS A CA 1
ATOM 569 C C . HIS A 1 74 ? 36.904 -9.841 -18.215 1.00 86.31 74 HIS A C 1
ATOM 571 O O . HIS A 1 74 ? 36.073 -10.598 -18.721 1.00 86.31 74 HIS A O 1
ATOM 577 N N . PRO A 1 75 ? 38.006 -9.472 -18.902 1.00 87.38 75 PRO A N 1
ATOM 578 C CA . PRO A 1 75 ? 38.163 -9.685 -20.348 1.00 87.38 75 PRO A CA 1
ATOM 579 C C . PRO A 1 75 ? 38.187 -11.145 -20.832 1.00 87.38 75 PRO A C 1
ATOM 581 O O . PRO A 1 75 ? 38.143 -11.399 -22.035 1.00 87.38 75 PRO A O 1
ATOM 584 N N . MET A 1 76 ? 38.285 -12.118 -19.921 1.00 91.81 76 MET A N 1
ATOM 585 C CA . MET A 1 76 ? 38.220 -13.556 -20.229 1.00 91.81 76 MET A CA 1
ATOM 586 C C . MET A 1 76 ? 36.808 -14.142 -20.062 1.00 91.81 76 MET A C 1
ATOM 588 O O . MET A 1 76 ? 36.628 -15.358 -20.150 1.00 91.81 76 MET A O 1
ATOM 592 N N . THR A 1 77 ? 35.800 -13.298 -19.843 1.00 86.75 77 THR A N 1
ATOM 593 C CA . THR A 1 77 ? 34.395 -13.697 -19.716 1.00 86.75 77 THR A CA 1
ATOM 594 C C . THR A 1 77 ? 33.500 -12.827 -20.587 1.00 86.75 77 THR A C 1
ATOM 596 O O . THR A 1 77 ? 33.710 -11.620 -20.702 1.00 86.75 77 THR A O 1
ATOM 599 N N . ASN A 1 78 ? 32.494 -13.440 -21.206 1.00 87.50 78 ASN A N 1
ATOM 600 C CA . ASN A 1 78 ? 31.425 -12.704 -21.869 1.00 87.50 78 ASN A CA 1
ATOM 601 C C . ASN A 1 78 ? 30.429 -12.222 -20.818 1.00 87.50 78 ASN A C 1
ATOM 603 O O . ASN A 1 78 ? 29.947 -13.024 -20.016 1.00 87.50 78 ASN A O 1
ATOM 607 N N . ALA A 1 79 ? 30.071 -10.944 -20.872 1.00 85.25 79 ALA A N 1
ATOM 608 C CA . ALA A 1 79 ? 28.909 -10.434 -20.160 1.00 85.25 79 ALA A CA 1
ATOM 609 C C . ALA A 1 79 ? 27.635 -11.087 -20.718 1.00 85.25 79 ALA A C 1
ATOM 611 O O . ALA A 1 79 ? 26.805 -11.580 -19.953 1.00 85.25 79 ALA A O 1
ATOM 612 N N . VAL A 1 80 ? 27.532 -11.161 -22.050 1.00 87.31 80 VAL A N 1
ATOM 613 C CA . VAL A 1 80 ? 26.395 -11.743 -22.772 1.00 87.31 80 VAL A CA 1
ATOM 614 C C . VAL A 1 80 ? 26.899 -12.533 -23.985 1.00 87.31 80 VAL A C 1
ATOM 616 O O . VAL A 1 80 ? 27.738 -12.049 -24.740 1.00 87.31 80 VAL A O 1
ATOM 619 N N . ASP A 1 81 ? 26.387 -13.746 -24.173 1.00 89.44 81 ASP A N 1
ATOM 620 C CA . ASP A 1 81 ? 26.588 -14.595 -25.353 1.00 89.44 81 ASP A CA 1
ATOM 621 C C . ASP A 1 81 ? 25.212 -14.999 -25.894 1.00 89.44 81 ASP A C 1
ATOM 623 O O . ASP A 1 81 ? 24.402 -15.585 -25.174 1.00 89.44 81 ASP A O 1
ATOM 627 N N . ILE A 1 82 ? 24.920 -14.640 -27.141 1.00 93.00 82 ILE A N 1
ATOM 628 C CA . ILE A 1 82 ? 23.628 -14.863 -27.787 1.00 93.00 82 ILE A CA 1
ATOM 629 C C . ILE A 1 82 ? 23.844 -15.736 -29.012 1.00 93.00 82 ILE A C 1
ATOM 631 O O . ILE A 1 82 ? 24.553 -15.351 -29.940 1.00 93.00 82 ILE A O 1
ATOM 635 N N . ALA A 1 83 ? 23.185 -16.894 -29.055 1.00 92.81 83 ALA A N 1
ATOM 636 C CA . ALA A 1 83 ? 23.342 -17.830 -30.161 1.00 92.81 83 ALA A CA 1
ATOM 637 C C . ALA A 1 83 ? 22.827 -17.260 -31.492 1.00 92.81 83 ALA A C 1
ATOM 639 O O . ALA A 1 83 ? 23.498 -17.410 -32.516 1.00 92.81 83 ALA A O 1
ATOM 640 N N . ARG A 1 84 ? 21.658 -16.607 -31.485 1.00 92.94 84 ARG A N 1
ATOM 641 C CA . ARG A 1 84 ? 21.071 -15.996 -32.681 1.00 92.94 84 ARG A CA 1
ATOM 642 C C . ARG A 1 84 ? 20.226 -14.776 -32.333 1.00 92.94 84 ARG A C 1
ATOM 644 O O . ARG A 1 84 ? 19.425 -14.824 -31.405 1.00 92.94 84 ARG A O 1
ATOM 651 N N . VAL A 1 85 ? 20.364 -13.721 -33.128 1.00 94.06 85 VAL A N 1
ATOM 652 C CA . VAL A 1 85 ? 19.440 -12.580 -33.158 1.00 94.06 85 VAL A CA 1
ATOM 653 C C . VAL A 1 85 ? 18.902 -12.468 -34.576 1.00 94.06 85 VAL A C 1
ATOM 655 O O . VAL A 1 85 ? 19.688 -12.393 -35.509 1.00 94.06 85 VAL A O 1
ATOM 658 N N . ALA A 1 86 ? 17.589 -12.476 -34.764 1.00 92.50 86 ALA A N 1
ATOM 659 C CA . ALA A 1 86 ? 16.958 -12.263 -36.063 1.00 92.50 86 ALA A CA 1
ATOM 660 C C . ALA A 1 86 ? 15.997 -11.080 -35.969 1.00 92.50 86 ALA A C 1
ATOM 662 O O . ALA A 1 86 ? 15.182 -11.025 -35.052 1.00 92.50 86 ALA A O 1
ATOM 663 N N . MET A 1 87 ? 16.111 -10.132 -36.894 1.00 93.12 87 MET A N 1
ATOM 664 C CA . MET A 1 87 ? 15.312 -8.908 -36.910 1.00 93.12 87 MET A CA 1
ATOM 665 C C . MET A 1 87 ? 14.710 -8.687 -38.295 1.00 93.12 87 MET A C 1
ATOM 667 O O . MET A 1 87 ? 15.449 -8.654 -39.279 1.00 93.12 87 MET A O 1
ATOM 671 N N . GLY A 1 88 ? 13.392 -8.509 -38.363 1.00 91.06 88 GLY A N 1
ATOM 672 C CA . GLY A 1 88 ? 12.684 -8.034 -39.551 1.00 91.06 88 GLY A CA 1
ATOM 673 C C . GLY A 1 88 ? 12.662 -6.508 -39.576 1.00 91.06 88 GLY A C 1
ATOM 674 O O . GLY A 1 88 ? 12.409 -5.872 -38.551 1.00 91.06 88 GLY A O 1
ATOM 675 N N . LEU A 1 89 ? 12.963 -5.914 -40.728 1.00 88.31 89 LEU A N 1
ATOM 676 C CA . LEU A 1 89 ? 13.088 -4.470 -40.905 1.00 88.31 89 LEU A CA 1
ATOM 677 C C . LEU A 1 89 ? 12.107 -3.964 -41.963 1.00 88.31 89 LEU A C 1
ATOM 679 O O . LEU A 1 89 ? 11.945 -4.573 -43.021 1.00 88.31 89 LEU A O 1
ATOM 683 N N . ASP A 1 90 ? 11.539 -2.779 -41.739 1.00 88.12 90 ASP A N 1
ATOM 684 C CA . ASP A 1 90 ? 10.753 -2.099 -42.769 1.00 88.12 90 ASP A CA 1
ATOM 685 C C . ASP A 1 90 ? 11.686 -1.532 -43.853 1.00 88.12 90 ASP A C 1
ATOM 687 O O . ASP A 1 90 ? 12.283 -0.457 -43.717 1.00 88.12 90 ASP A O 1
ATOM 691 N N . GLY A 1 91 ? 11.803 -2.260 -44.965 1.00 83.19 91 GLY A N 1
ATOM 692 C CA . GLY A 1 91 ? 12.670 -1.890 -46.083 1.00 83.19 91 GLY A CA 1
ATOM 693 C C . GLY A 1 91 ? 12.360 -0.519 -46.701 1.00 83.19 91 GLY A C 1
ATOM 694 O O . GLY A 1 91 ? 13.280 0.177 -47.132 1.00 83.19 91 GLY A O 1
ATOM 695 N N . LEU A 1 92 ? 11.093 -0.087 -46.732 1.00 84.06 92 LEU A N 1
ATOM 696 C CA . LEU A 1 92 ? 10.715 1.213 -47.306 1.00 84.06 92 LEU A CA 1
ATOM 697 C C . LEU A 1 92 ? 11.140 2.367 -46.401 1.00 84.06 92 LEU A C 1
ATOM 699 O O . LEU A 1 92 ? 11.579 3.414 -46.887 1.00 84.06 92 LEU A O 1
ATOM 703 N N . ASN A 1 93 ? 10.999 2.190 -45.091 1.00 84.38 93 ASN A N 1
ATOM 704 C CA . ASN A 1 93 ? 11.413 3.182 -44.112 1.00 84.38 93 ASN A CA 1
ATOM 705 C C . ASN A 1 93 ? 12.939 3.215 -43.941 1.00 84.38 93 ASN A C 1
ATOM 707 O O . ASN A 1 93 ? 13.487 4.313 -43.810 1.00 84.38 93 ASN A O 1
ATOM 711 N N . LEU A 1 94 ? 13.644 2.087 -44.099 1.00 81.19 94 LEU A N 1
ATOM 712 C CA . LEU A 1 94 ? 15.112 2.055 -44.125 1.00 81.19 94 LEU A CA 1
ATOM 713 C C . LEU A 1 94 ? 15.697 2.963 -45.217 1.00 81.19 94 LEU A C 1
ATOM 715 O O . LEU A 1 94 ? 16.611 3.740 -44.945 1.00 81.19 94 LEU A O 1
ATOM 719 N N . LEU A 1 95 ? 15.117 2.959 -46.425 1.00 80.31 95 LEU A N 1
ATOM 720 C CA . LEU A 1 95 ? 15.520 3.863 -47.518 1.00 80.31 95 LEU A CA 1
ATOM 721 C C . LEU A 1 95 ? 15.311 5.352 -47.186 1.00 80.31 95 LEU A C 1
ATOM 723 O O . LEU A 1 95 ? 15.893 6.224 -47.827 1.00 80.31 95 LEU A O 1
ATOM 727 N N . ARG A 1 96 ? 14.473 5.656 -46.189 1.00 86.12 96 ARG A N 1
ATOM 728 C CA . ARG A 1 96 ? 14.224 7.007 -45.666 1.00 86.12 96 ARG A CA 1
ATOM 729 C C . ARG A 1 96 ? 15.052 7.313 -44.413 1.00 86.12 96 ARG A C 1
ATOM 731 O O . ARG A 1 96 ? 14.722 8.267 -43.712 1.00 86.12 96 ARG A O 1
ATOM 738 N N . HIS A 1 97 ? 16.088 6.521 -44.128 1.00 79.69 97 HIS A N 1
ATOM 739 C CA . HIS A 1 97 ? 16.892 6.586 -42.900 1.00 79.69 97 HIS A CA 1
ATOM 740 C C . HIS A 1 97 ? 16.076 6.370 -41.614 1.00 79.69 97 HIS A C 1
ATOM 742 O O . HIS A 1 97 ? 16.462 6.829 -40.542 1.00 79.69 97 HIS A O 1
ATOM 748 N N . LYS A 1 98 ? 14.930 5.684 -41.703 1.00 78.06 98 LYS A N 1
ATOM 749 C CA . LYS A 1 98 ? 14.108 5.310 -40.550 1.00 78.06 98 LYS A CA 1
ATOM 750 C C . LYS A 1 98 ? 14.255 3.818 -40.299 1.00 78.06 98 LYS A C 1
ATOM 752 O O . LYS A 1 98 ? 13.791 3.004 -41.089 1.00 78.06 98 LYS A O 1
ATOM 757 N N . MET A 1 99 ? 14.884 3.463 -39.188 1.00 81.44 99 MET A N 1
ATOM 758 C CA . MET A 1 99 ? 15.003 2.073 -38.769 1.00 81.44 99 MET A CA 1
ATOM 759 C C . MET A 1 99 ? 13.762 1.683 -37.965 1.00 81.44 99 MET A C 1
ATOM 761 O O . MET A 1 99 ? 13.555 2.183 -36.863 1.00 81.44 99 MET A O 1
ATOM 765 N N . ILE A 1 100 ? 12.925 0.817 -38.536 1.00 84.62 100 ILE A N 1
ATOM 766 C CA . ILE A 1 100 ? 11.742 0.258 -37.874 1.00 84.62 100 ILE A CA 1
ATOM 767 C C . ILE A 1 100 ? 11.920 -1.255 -37.846 1.00 84.62 100 ILE A C 1
ATOM 769 O O . ILE A 1 100 ? 12.085 -1.874 -38.897 1.00 84.62 100 ILE A O 1
ATOM 773 N N . ILE A 1 101 ? 11.922 -1.819 -36.640 1.00 88.94 101 ILE A N 1
ATOM 774 C CA . ILE A 1 101 ? 12.031 -3.258 -36.402 1.00 88.94 101 ILE A CA 1
ATOM 775 C C . ILE A 1 101 ? 10.607 -3.792 -36.262 1.00 88.94 101 ILE A C 1
ATOM 777 O O . ILE A 1 101 ? 9.904 -3.424 -35.324 1.00 88.94 101 ILE A O 1
ATOM 781 N N . GLU A 1 102 ? 10.176 -4.610 -37.215 1.00 86.62 102 GLU A N 1
ATOM 782 C CA . GLU A 1 102 ? 8.829 -5.197 -37.229 1.00 86.62 102 GLU A CA 1
ATOM 783 C C . GLU A 1 102 ? 8.747 -6.397 -36.284 1.00 86.62 102 GLU A C 1
ATOM 785 O O . GLU A 1 102 ? 7.783 -6.562 -35.539 1.00 86.62 102 GLU A O 1
ATOM 790 N N . GLU A 1 103 ? 9.798 -7.213 -36.282 1.00 86.25 103 GLU A N 1
ATOM 791 C CA . GLU A 1 103 ? 9.925 -8.392 -35.437 1.00 86.25 103 GLU A CA 1
ATOM 792 C C . GLU A 1 103 ? 11.374 -8.566 -34.986 1.00 86.25 103 GLU A C 1
ATOM 794 O O . GLU A 1 103 ? 12.311 -8.285 -35.732 1.00 86.25 103 GLU A O 1
ATOM 799 N N . MET A 1 104 ? 11.564 -9.036 -33.755 1.00 92.56 104 MET A N 1
ATOM 800 C CA . MET A 1 104 ? 12.873 -9.388 -33.218 1.00 92.56 104 MET A CA 1
ATOM 801 C C . MET A 1 104 ? 12.766 -10.700 -32.450 1.00 92.56 104 MET A C 1
ATOM 803 O O . MET A 1 104 ? 11.943 -10.841 -31.548 1.00 92.56 104 MET A O 1
ATOM 807 N N . VAL A 1 105 ? 13.639 -11.642 -32.788 1.00 91.06 105 VAL A N 1
ATOM 808 C CA . VAL A 1 105 ? 13.780 -12.927 -32.110 1.00 91.06 105 VAL A CA 1
ATOM 809 C C . VAL A 1 105 ? 15.205 -13.040 -31.594 1.00 91.06 105 VAL A C 1
ATOM 811 O O . VAL A 1 105 ? 16.166 -12.854 -32.340 1.00 91.06 105 VAL A O 1
ATOM 814 N N . VAL A 1 106 ? 15.336 -13.347 -30.307 1.00 93.19 106 VAL A N 1
ATOM 815 C CA . VAL A 1 106 ? 16.620 -13.531 -29.632 1.00 93.19 106 VAL A CA 1
ATOM 816 C C . VAL A 1 106 ? 16.633 -14.920 -29.012 1.00 93.19 106 VAL A C 1
ATOM 818 O O . VAL A 1 106 ? 15.867 -15.199 -28.092 1.00 93.19 106 VAL A O 1
ATOM 821 N N . ASP A 1 107 ? 17.528 -15.775 -29.495 1.00 88.25 107 ASP A N 1
ATOM 822 C CA . ASP A 1 107 ? 17.612 -17.174 -29.096 1.00 88.25 107 ASP A CA 1
ATOM 823 C C . ASP A 1 107 ? 18.944 -17.493 -28.414 1.00 88.25 107 ASP A C 1
ATOM 825 O O . ASP A 1 107 ? 20.025 -17.070 -28.835 1.00 88.25 107 ASP A O 1
ATOM 829 N N . GLY A 1 108 ? 18.866 -18.326 -27.372 1.00 86.94 108 GLY A N 1
ATOM 830 C CA . GLY A 1 108 ? 20.042 -18.923 -26.740 1.00 86.94 108 GLY A CA 1
ATOM 831 C C . GLY A 1 108 ? 20.920 -17.936 -25.972 1.00 86.94 108 GLY A C 1
ATOM 832 O O . GLY A 1 108 ? 22.141 -18.069 -26.017 1.00 86.94 108 GLY A O 1
ATOM 833 N N . VAL A 1 109 ? 20.312 -16.971 -25.275 1.00 90.94 109 VAL A N 1
ATOM 834 C CA . VAL A 1 109 ? 21.019 -16.011 -24.411 1.00 90.94 109 VAL A CA 1
ATOM 835 C C . VAL A 1 109 ? 21.668 -16.723 -23.224 1.00 90.94 109 VAL A C 1
ATOM 837 O O . VAL A 1 109 ? 21.030 -17.504 -22.514 1.00 90.94 109 VAL A O 1
ATOM 840 N N . ARG A 1 110 ? 22.943 -16.427 -22.986 1.00 85.31 110 ARG A N 1
ATOM 841 C CA . ARG A 1 110 ? 23.756 -16.922 -21.874 1.00 85.31 110 ARG A CA 1
ATOM 842 C C . ARG A 1 110 ? 24.544 -15.761 -21.280 1.00 85.31 110 ARG A C 1
ATOM 844 O O . ARG A 1 110 ? 25.006 -14.886 -22.003 1.00 85.31 110 ARG A O 1
ATOM 851 N N . LEU A 1 111 ? 24.711 -15.761 -19.963 1.00 89.06 111 LEU A N 1
ATOM 852 C CA . LEU A 1 111 ? 25.459 -14.732 -19.240 1.00 89.06 111 LEU A CA 1
ATOM 853 C C . LEU A 1 111 ? 26.703 -15.351 -18.603 1.00 89.06 111 LEU A C 1
ATOM 855 O O . LEU A 1 111 ? 26.662 -16.506 -18.175 1.00 89.06 111 LEU A O 1
ATOM 859 N N . GLY A 1 112 ? 27.793 -14.588 -18.521 1.00 87.12 112 GLY A N 1
ATOM 860 C CA . GLY A 1 112 ? 28.994 -14.994 -17.782 1.00 87.12 112 GLY A CA 1
ATOM 861 C C . GLY A 1 112 ? 29.726 -16.204 -18.368 1.00 87.12 112 GLY A C 1
ATOM 862 O O . GLY A 1 112 ? 30.310 -16.990 -17.622 1.00 87.12 112 GLY A O 1
ATOM 863 N N . THR A 1 113 ? 29.678 -16.411 -19.686 1.00 86.50 113 THR A N 1
ATOM 864 C CA . THR A 1 113 ? 30.334 -17.568 -20.312 1.00 86.50 113 THR A CA 1
ATOM 865 C C . THR A 1 113 ? 31.851 -17.358 -20.413 1.00 86.50 113 THR A C 1
ATOM 867 O O . THR A 1 113 ? 32.291 -16.250 -20.734 1.00 86.50 113 THR A O 1
ATOM 870 N N . PRO A 1 114 ? 32.678 -18.397 -20.203 1.00 90.75 114 PRO A N 1
ATOM 871 C CA . PRO A 1 114 ? 34.130 -18.287 -20.347 1.00 90.75 114 PRO A CA 1
ATOM 872 C C . PRO A 1 114 ? 34.547 -18.090 -21.816 1.00 90.75 114 PRO A C 1
ATOM 874 O O . PRO A 1 114 ? 33.936 -18.667 -22.716 1.00 90.75 114 PRO A O 1
ATOM 877 N N . ARG A 1 115 ? 35.611 -17.310 -22.058 1.00 89.00 115 ARG A N 1
ATOM 878 C CA . ARG A 1 115 ? 36.196 -17.069 -23.392 1.00 89.00 115 ARG A CA 1
ATOM 879 C C . ARG A 1 115 ? 37.513 -17.827 -23.579 1.00 89.00 115 ARG A C 1
ATOM 881 O O . ARG A 1 115 ? 38.283 -18.003 -22.638 1.00 89.00 115 ARG A O 1
ATOM 888 N N . THR A 1 116 ? 37.810 -18.216 -24.818 1.00 86.81 116 THR A N 1
ATOM 889 C CA . THR A 1 116 ? 39.112 -18.789 -25.212 1.00 86.81 116 THR A CA 1
ATOM 890 C C . THR A 1 116 ? 40.167 -17.718 -25.487 1.00 86.81 116 THR A C 1
ATOM 892 O O . THR A 1 116 ? 41.357 -17.966 -25.313 1.00 86.81 116 THR A O 1
ATOM 895 N N . THR A 1 117 ? 39.739 -16.524 -25.903 1.00 87.50 117 THR A N 1
ATOM 896 C CA . THR A 1 117 ? 40.602 -15.380 -26.223 1.00 87.50 117 THR A CA 1
ATOM 897 C C . THR A 1 117 ? 40.152 -14.133 -25.470 1.00 87.50 117 THR A C 1
ATOM 899 O O . THR A 1 117 ? 38.955 -13.833 -25.412 1.00 87.50 117 THR A O 1
ATOM 902 N N . SER A 1 118 ? 41.121 -13.387 -24.931 1.00 88.12 118 SER A N 1
ATOM 903 C CA . SER A 1 118 ? 40.869 -12.133 -24.212 1.00 88.12 118 SER A CA 1
ATOM 904 C C . SER A 1 118 ? 40.157 -11.120 -25.108 1.00 88.12 118 SER A C 1
ATOM 906 O O . SER A 1 118 ? 40.586 -10.879 -26.237 1.00 88.12 118 SER A O 1
ATOM 908 N N . GLY A 1 119 ? 39.078 -10.530 -24.598 1.00 86.38 119 GLY A N 1
ATOM 909 C CA . GLY A 1 119 ? 38.362 -9.424 -25.231 1.00 86.38 119 GLY A CA 1
ATOM 910 C C . GLY A 1 119 ? 38.844 -8.039 -24.783 1.00 86.38 119 GLY A C 1
ATOM 911 O O . GLY A 1 119 ? 38.113 -7.064 -24.932 1.00 86.38 119 GLY A O 1
ATOM 912 N N . ALA A 1 120 ? 40.050 -7.935 -24.216 1.00 86.12 120 ALA A N 1
ATOM 913 C CA . ALA A 1 120 ? 40.647 -6.650 -23.865 1.00 86.12 120 ALA A CA 1
ATOM 914 C C . ALA A 1 120 ? 41.056 -5.884 -25.132 1.00 86.12 120 ALA A C 1
ATOM 916 O O . ALA A 1 120 ? 41.784 -6.406 -25.979 1.00 86.12 120 ALA A O 1
ATOM 917 N N . VAL A 1 121 ? 40.622 -4.632 -25.235 1.00 85.00 121 VAL A N 1
ATOM 918 C CA . VAL A 1 121 ? 40.984 -3.709 -26.318 1.00 85.00 121 VAL A CA 1
ATOM 919 C C . VAL A 1 121 ? 41.998 -2.710 -25.763 1.00 85.00 121 VAL A C 1
ATOM 921 O O . VAL A 1 121 ? 41.981 -2.409 -24.568 1.00 85.00 121 VAL A O 1
ATOM 924 N N . LYS A 1 122 ? 42.935 -2.229 -26.592 1.00 72.12 122 LYS A N 1
ATOM 925 C CA . LYS A 1 122 ? 43.866 -1.181 -26.149 1.00 72.12 122 LYS A CA 1
ATOM 926 C C . LYS A 1 122 ? 43.050 0.057 -25.760 1.00 72.12 122 LYS A C 1
ATOM 928 O O . LYS A 1 122 ? 42.222 0.469 -26.571 1.00 72.12 122 LYS A O 1
ATOM 933 N N . PRO A 1 123 ? 43.288 0.662 -24.584 1.00 55.53 123 PRO A N 1
ATOM 934 C CA . PRO A 1 123 ? 42.688 1.948 -24.279 1.00 55.53 123 PRO A CA 1
ATOM 935 C C . PRO A 1 123 ? 43.156 2.944 -25.342 1.00 55.53 123 PRO A C 1
ATOM 937 O O . PRO A 1 123 ? 44.362 3.107 -25.555 1.00 55.53 123 PRO A O 1
ATOM 940 N N . SER A 1 124 ? 42.203 3.549 -26.050 1.00 46.09 124 SER A N 1
ATOM 941 C CA . SER A 1 124 ? 42.488 4.720 -26.875 1.00 46.09 124 SER A CA 1
ATOM 942 C C . SER A 1 124 ? 43.071 5.802 -25.953 1.00 46.09 124 SER A C 1
ATOM 944 O O . SER A 1 124 ? 42.562 5.960 -24.837 1.00 46.0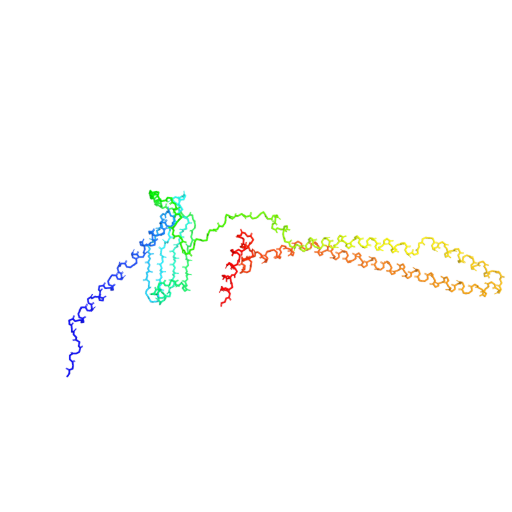9 124 SER A O 1
ATOM 946 N N . PRO A 1 125 ? 44.170 6.483 -26.324 1.00 43.88 125 PRO A N 1
ATOM 947 C CA . PRO A 1 125 ? 44.731 7.542 -25.497 1.00 43.88 125 PRO A CA 1
ATOM 948 C C . PRO A 1 125 ? 43.719 8.686 -25.378 1.00 43.88 125 PRO A C 1
ATOM 950 O O . PRO A 1 125 ? 43.455 9.369 -26.357 1.00 43.88 125 PRO A O 1
ATOM 953 N N . GLU A 1 126 ? 43.166 8.829 -24.173 1.00 40.25 126 GLU A N 1
ATOM 954 C CA . GLU A 1 126 ? 42.432 9.980 -23.636 1.00 40.25 126 GLU A CA 1
ATOM 955 C C . GLU A 1 126 ? 41.612 10.796 -24.647 1.00 40.25 126 GLU A C 1
ATOM 957 O O . GLU A 1 126 ? 42.022 11.863 -25.093 1.00 40.25 126 GLU A O 1
ATOM 962 N N . GLU A 1 127 ? 40.366 10.380 -24.852 1.00 33.62 127 GLU A N 1
ATOM 963 C CA . GLU A 1 127 ? 39.286 11.348 -24.717 1.00 33.62 127 GLU A CA 1
ATOM 964 C C . GLU A 1 127 ? 38.633 11.103 -23.359 1.00 33.62 127 GLU A C 1
ATOM 966 O O . GLU A 1 127 ? 37.861 10.168 -23.144 1.00 33.62 127 GLU A O 1
ATOM 971 N N . SER A 1 128 ? 38.991 11.960 -22.401 1.00 35.34 128 SER A N 1
ATOM 972 C CA . SER A 1 128 ? 38.038 12.439 -21.402 1.00 35.34 128 SER A CA 1
ATOM 973 C C . SER A 1 128 ? 36.690 12.618 -22.107 1.00 35.34 128 SER A C 1
ATOM 975 O O . SER A 1 128 ? 36.696 13.213 -23.185 1.00 35.34 128 SER A O 1
ATOM 977 N N . PRO A 1 129 ? 35.559 12.134 -21.572 1.00 38.34 129 PRO A N 1
ATOM 978 C CA . PRO A 1 129 ? 34.282 12.359 -22.223 1.00 38.34 129 PRO A CA 1
ATOM 979 C C . PRO A 1 129 ? 34.018 13.864 -22.201 1.00 38.34 129 PRO A C 1
ATOM 981 O O . PRO A 1 129 ? 33.620 14.434 -21.187 1.00 38.34 129 PRO A O 1
ATOM 984 N N . THR A 1 130 ? 34.344 14.519 -23.310 1.00 35.25 130 THR A N 1
ATOM 985 C CA . THR A 1 130 ? 34.033 15.914 -23.550 1.00 35.25 130 THR A CA 1
ATOM 986 C C . THR A 1 130 ? 32.529 15.956 -23.749 1.00 35.25 130 THR A C 1
ATOM 988 O O . THR A 1 130 ? 31.990 15.393 -24.700 1.00 35.25 130 THR A O 1
ATOM 991 N N . GLU A 1 131 ? 31.847 16.582 -22.799 1.00 45.50 131 GLU A N 1
ATOM 992 C CA . GLU A 1 131 ? 30.482 17.073 -22.920 1.00 45.50 131 GLU A CA 1
ATOM 993 C C . GLU A 1 131 ? 30.368 17.950 -24.177 1.00 45.50 131 GLU A C 1
ATOM 995 O O . GLU A 1 131 ? 30.608 19.150 -24.090 1.00 45.50 131 GLU A O 1
ATOM 1000 N N . GLN A 1 132 ? 30.090 17.370 -25.351 1.00 45.34 132 GLN A N 1
ATOM 1001 C CA . GLN A 1 132 ? 29.598 18.045 -26.567 1.00 45.34 132 GLN A CA 1
ATOM 1002 C C . GLN A 1 132 ? 29.578 17.062 -27.753 1.00 45.34 132 GLN A C 1
ATOM 1004 O O . GLN A 1 132 ? 30.461 17.104 -28.594 1.00 45.34 132 GLN A O 1
ATOM 1009 N N . ASP A 1 133 ? 28.602 16.147 -27.794 1.00 38.84 133 ASP A N 1
ATOM 1010 C CA . ASP A 1 133 ? 27.706 15.959 -28.963 1.00 38.84 133 ASP A CA 1
ATOM 1011 C C . ASP A 1 133 ? 26.633 14.872 -28.725 1.00 38.84 133 ASP A C 1
ATOM 1013 O O . ASP A 1 133 ? 26.281 14.071 -29.586 1.00 38.84 133 ASP A O 1
ATOM 1017 N N . ALA A 1 134 ? 26.032 14.865 -27.533 1.00 38.84 134 ALA A N 1
ATOM 1018 C CA . ALA A 1 134 ? 24.769 14.168 -27.284 1.00 38.84 134 ALA A CA 1
ATOM 1019 C C . ALA A 1 134 ? 23.573 15.099 -27.584 1.00 38.84 134 ALA A C 1
ATOM 1021 O O . ALA A 1 134 ? 22.597 15.150 -26.844 1.00 38.84 134 ALA A O 1
ATOM 1022 N N . GLY A 1 135 ? 23.639 15.854 -28.685 1.00 39.12 135 GLY A N 1
ATOM 1023 C CA . GLY A 1 135 ? 22.682 16.903 -29.063 1.00 39.12 135 GLY A CA 1
ATOM 1024 C C . GLY A 1 135 ? 21.291 16.434 -29.507 1.00 39.12 135 GLY A C 1
ATOM 1025 O O . GLY A 1 135 ? 20.577 17.191 -30.160 1.00 39.12 135 GLY A O 1
ATOM 1026 N N . MET A 1 136 ? 20.873 15.209 -29.175 1.00 40.34 136 MET A N 1
ATOM 1027 C CA . MET A 1 136 ? 19.480 14.796 -29.393 1.00 40.34 136 MET A CA 1
ATOM 1028 C C . MET A 1 136 ? 18.871 13.958 -28.264 1.00 40.34 136 MET A C 1
ATOM 1030 O O . MET A 1 136 ? 17.650 13.916 -28.175 1.00 40.34 136 MET A O 1
ATOM 1034 N N . PHE A 1 137 ? 19.674 13.358 -27.374 1.00 38.28 137 PHE A N 1
ATOM 1035 C CA . PHE A 1 137 ? 19.183 12.576 -26.227 1.00 38.28 137 PHE A CA 1
ATOM 1036 C C . PHE A 1 137 ? 20.190 12.530 -25.057 1.00 38.28 137 PHE A C 1
ATOM 1038 O O . PHE A 1 137 ? 20.425 11.473 -24.478 1.00 38.28 137 PHE A O 1
ATOM 1045 N N . SER A 1 138 ? 20.797 13.650 -24.657 1.00 35.66 138 SER A N 1
ATOM 1046 C CA . SER A 1 138 ? 21.359 13.753 -23.302 1.00 35.66 138 SER A CA 1
ATOM 1047 C C . SER A 1 138 ? 20.240 14.099 -22.324 1.00 35.66 138 SER A C 1
ATOM 1049 O O . SER A 1 138 ? 19.998 15.265 -22.021 1.00 35.66 138 SER A O 1
ATOM 1051 N N . ILE A 1 139 ? 19.527 13.079 -21.844 1.00 44.59 139 ILE A N 1
ATOM 1052 C CA . ILE A 1 139 ? 18.801 13.215 -20.582 1.00 44.59 139 ILE A CA 1
ATOM 1053 C C . ILE A 1 139 ? 19.895 13.218 -19.515 1.00 44.59 139 ILE A C 1
ATOM 1055 O O . ILE A 1 139 ? 20.456 12.166 -19.211 1.00 44.59 139 ILE A O 1
ATOM 1059 N N . GLU A 1 140 ? 20.245 14.395 -18.994 1.00 44.00 140 GLU A N 1
ATOM 1060 C CA . GLU A 1 140 ? 20.974 14.499 -17.731 1.00 44.00 140 GLU A CA 1
ATOM 1061 C C . GLU A 1 140 ? 20.089 13.851 -16.667 1.00 44.00 140 GLU A C 1
ATOM 1063 O O . GLU A 1 140 ? 19.178 14.470 -16.121 1.00 44.00 140 GLU A O 1
ATOM 1068 N N . LEU A 1 141 ? 20.272 12.548 -16.450 1.00 45.09 141 LEU A N 1
ATOM 1069 C CA . LEU A 1 141 ? 19.565 11.843 -15.399 1.00 45.09 141 LEU A CA 1
ATOM 1070 C C . LEU A 1 141 ? 20.098 12.411 -14.081 1.00 45.09 141 LEU A C 1
ATOM 1072 O O . LEU A 1 141 ? 21.291 12.234 -13.803 1.00 45.09 141 LEU A O 1
ATOM 1076 N N . PRO A 1 142 ? 19.266 13.104 -13.277 1.00 53.44 142 PRO A N 1
ATOM 1077 C CA . PRO A 1 142 ? 19.692 13.522 -11.954 1.00 53.44 142 PRO A CA 1
ATOM 1078 C C . PRO A 1 142 ? 20.184 12.285 -11.207 1.00 53.44 142 PRO A C 1
ATOM 1080 O O . PRO A 1 142 ? 19.670 11.180 -11.418 1.00 53.44 142 PRO A O 1
ATOM 1083 N N . ALA A 1 143 ? 21.207 12.455 -10.366 1.00 51.72 143 ALA A N 1
ATOM 1084 C CA . ALA A 1 143 ? 21.699 11.371 -9.531 1.00 51.72 143 ALA A CA 1
ATOM 1085 C C . ALA A 1 143 ? 20.493 10.697 -8.862 1.00 51.72 143 ALA A C 1
ATOM 1087 O O . ALA A 1 143 ? 19.709 11.367 -8.192 1.00 51.72 143 ALA A O 1
ATOM 1088 N N . LEU A 1 144 ? 20.316 9.398 -9.126 1.00 50.81 144 LEU A N 1
ATOM 1089 C CA . LEU A 1 144 ? 19.244 8.575 -8.575 1.00 50.81 144 LEU A CA 1
ATOM 1090 C C . LEU A 1 144 ? 19.400 8.538 -7.052 1.00 50.81 144 LEU A C 1
ATOM 1092 O O . LEU A 1 144 ? 20.012 7.630 -6.489 1.00 50.81 144 LEU A O 1
ATOM 1096 N N . GLU A 1 145 ? 18.861 9.543 -6.374 1.00 58.53 145 GLU A N 1
ATOM 1097 C CA . GLU A 1 145 ? 18.637 9.492 -4.944 1.00 58.53 145 GLU A CA 1
ATOM 1098 C C . GLU A 1 145 ? 17.488 8.519 -4.736 1.00 58.53 145 GLU A C 1
ATOM 1100 O O . GLU A 1 145 ? 16.322 8.888 -4.836 1.00 58.53 145 GLU A O 1
ATOM 1105 N N . ILE A 1 146 ? 17.821 7.248 -4.500 1.00 60.69 146 ILE A N 1
ATOM 1106 C CA . ILE A 1 146 ? 16.840 6.257 -4.063 1.00 60.69 146 ILE A CA 1
ATOM 1107 C C . ILE A 1 146 ? 16.235 6.818 -2.771 1.00 60.69 146 ILE A C 1
ATOM 1109 O O . ILE A 1 146 ? 16.942 6.882 -1.757 1.00 60.69 146 ILE A O 1
ATOM 1113 N N . PRO A 1 147 ? 14.966 7.266 -2.781 1.00 62.72 147 PRO A N 1
ATOM 1114 C CA . PRO A 1 147 ? 14.369 7.855 -1.605 1.00 62.72 147 PRO A CA 1
ATOM 1115 C C . PRO A 1 147 ? 14.320 6.786 -0.521 1.00 62.72 147 PRO A C 1
ATOM 1117 O O . PRO A 1 147 ? 14.060 5.612 -0.799 1.00 62.72 147 PRO A O 1
ATOM 1120 N N . ASP A 1 148 ? 14.565 7.186 0.724 1.00 71.00 148 ASP A N 1
ATOM 1121 C CA . ASP A 1 148 ? 14.391 6.282 1.853 1.00 71.00 148 ASP A CA 1
ATOM 1122 C C . ASP A 1 148 ? 12.957 5.728 1.814 1.00 71.00 148 ASP A C 1
ATOM 1124 O O . ASP A 1 148 ? 11.989 6.495 1.801 1.00 71.00 148 ASP A O 1
ATOM 1128 N N . VAL A 1 149 ? 12.822 4.398 1.790 1.00 70.00 149 VAL A N 1
ATOM 1129 C CA . VAL A 1 149 ? 11.530 3.691 1.774 1.00 70.00 149 VAL A CA 1
ATOM 1130 C C . VAL A 1 149 ? 10.622 4.223 2.879 1.00 70.00 149 VAL A C 1
ATOM 1132 O O . VAL A 1 149 ? 9.414 4.346 2.689 1.00 70.00 149 VAL A O 1
ATOM 1135 N N . LYS A 1 150 ? 11.206 4.609 4.018 1.00 71.50 150 LYS A N 1
ATOM 1136 C CA . LYS A 1 150 ? 10.470 5.197 5.130 1.00 71.50 150 LYS A CA 1
ATOM 1137 C C . LYS A 1 150 ? 9.829 6.541 4.769 1.00 71.50 150 LYS A C 1
ATOM 1139 O O . LYS A 1 150 ? 8.662 6.741 5.080 1.00 71.50 150 LYS A O 1
ATOM 1144 N N . ARG A 1 151 ? 10.545 7.424 4.065 1.00 70.69 151 ARG A N 1
ATOM 1145 C CA . ARG A 1 151 ? 10.018 8.727 3.617 1.00 70.69 151 ARG A CA 1
ATOM 1146 C C . ARG A 1 151 ? 8.913 8.576 2.579 1.00 70.69 151 ARG A C 1
ATOM 1148 O O . ARG A 1 151 ? 7.962 9.346 2.603 1.00 70.69 151 ARG A O 1
ATOM 1155 N N . LEU A 1 152 ? 9.026 7.583 1.697 1.00 71.31 152 LEU A N 1
ATOM 1156 C CA . LEU A 1 152 ? 7.980 7.292 0.715 1.00 71.31 152 LEU A CA 1
ATOM 1157 C C . LEU A 1 152 ? 6.702 6.823 1.400 1.00 71.31 152 LEU A C 1
ATOM 1159 O O . LEU A 1 152 ? 5.634 7.342 1.119 1.00 71.31 152 LEU A O 1
ATOM 1163 N N . VAL A 1 153 ? 6.818 5.895 2.349 1.00 74.50 153 VAL A N 1
ATOM 1164 C CA . VAL A 1 153 ? 5.666 5.391 3.106 1.00 74.50 153 VAL A CA 1
ATOM 1165 C C . VAL A 1 153 ? 5.044 6.482 3.989 1.00 74.50 153 VAL A C 1
ATOM 1167 O O . VAL A 1 153 ? 3.829 6.507 4.139 1.00 74.50 153 VAL A O 1
ATOM 1170 N N . GLU A 1 154 ? 5.843 7.405 4.534 1.00 77.44 154 GLU A N 1
ATOM 1171 C CA . GLU A 1 154 ? 5.360 8.557 5.319 1.00 77.44 154 GLU A CA 1
ATOM 1172 C C . GLU A 1 154 ? 4.581 9.591 4.485 1.00 77.44 154 GLU A C 1
ATOM 1174 O O . GLU A 1 154 ? 3.759 10.320 5.037 1.00 77.44 154 GLU A O 1
ATOM 1179 N N . GLN A 1 155 ? 4.826 9.672 3.174 1.00 77.62 155 GLN A N 1
ATOM 1180 C CA . GLN A 1 155 ? 4.106 10.568 2.259 1.00 77.62 155 GLN A CA 1
ATOM 1181 C C . GLN A 1 155 ? 2.820 9.952 1.695 1.00 77.62 155 GLN A C 1
ATOM 1183 O O . GLN A 1 155 ? 2.032 10.652 1.057 1.00 77.62 155 GLN A O 1
ATOM 1188 N N . GLU A 1 156 ? 2.606 8.655 1.907 1.00 83.38 156 GLU A N 1
ATOM 1189 C CA . GLU A 1 156 ? 1.438 7.939 1.411 1.00 83.38 156 GLU A CA 1
ATOM 1190 C C . GLU A 1 156 ? 0.268 8.016 2.396 1.00 83.38 156 GLU A C 1
ATOM 1192 O O . GLU A 1 156 ? 0.428 7.899 3.611 1.00 83.38 156 GLU A O 1
ATOM 1197 N N . ASP A 1 157 ? -0.940 8.169 1.852 1.00 83.44 157 ASP A N 1
ATOM 1198 C CA . ASP A 1 157 ? -2.178 8.118 2.631 1.00 83.44 157 ASP A CA 1
ATOM 1199 C C . ASP A 1 157 ? -2.537 6.654 2.921 1.00 83.44 157 ASP A C 1
ATOM 1201 O O . ASP A 1 157 ? -3.233 5.988 2.150 1.00 83.44 157 ASP A O 1
ATOM 1205 N N . LEU A 1 158 ? -1.974 6.123 4.009 1.00 89.81 158 LEU A N 1
ATOM 1206 C CA . LEU A 1 158 ? -2.200 4.745 4.434 1.00 89.81 158 LEU A CA 1
ATOM 1207 C C . LEU A 1 158 ? -3.570 4.607 5.096 1.00 89.81 158 LEU A C 1
ATOM 1209 O O . LEU A 1 158 ? -3.864 5.237 6.120 1.00 89.81 158 LEU A O 1
ATOM 1213 N N . GLU A 1 159 ? -4.380 3.684 4.585 1.00 90.88 159 GLU A N 1
ATOM 1214 C CA . GLU A 1 159 ? -5.697 3.397 5.132 1.00 90.88 159 GLU A CA 1
ATOM 1215 C C . GLU A 1 159 ? -5.597 2.948 6.595 1.00 90.88 159 GLU A C 1
ATOM 1217 O O . GLU A 1 159 ? -6.436 3.323 7.417 1.00 90.88 159 GLU A O 1
ATOM 1222 N N . THR A 1 160 ? -4.546 2.202 6.949 1.00 91.50 160 THR A N 1
ATOM 1223 C CA . THR A 1 160 ? -4.286 1.783 8.332 1.00 91.50 160 THR A CA 1
ATOM 1224 C C . THR A 1 160 ? -4.175 2.976 9.281 1.00 91.50 160 THR A C 1
ATOM 1226 O O . THR A 1 160 ? -4.796 2.957 10.345 1.00 91.50 160 THR A O 1
ATOM 1229 N N . LEU A 1 161 ? -3.425 4.022 8.911 1.00 91.00 161 LEU A N 1
ATOM 1230 C CA . LEU A 1 161 ? -3.232 5.198 9.767 1.00 91.00 161 LEU A CA 1
ATOM 1231 C C . LEU A 1 161 ? -4.546 5.953 9.950 1.00 91.00 161 LEU A C 1
ATOM 1233 O O . LEU A 1 161 ? -4.958 6.199 11.084 1.00 91.00 161 LEU A O 1
ATOM 1237 N N . ARG A 1 162 ? -5.264 6.201 8.852 1.00 92.00 162 ARG A N 1
ATOM 1238 C CA . ARG A 1 162 ? -6.578 6.854 8.879 1.00 92.00 162 ARG A CA 1
ATOM 1239 C C . ARG A 1 162 ? -7.585 6.089 9.742 1.00 92.00 162 ARG A C 1
ATOM 1241 O O . ARG A 1 162 ? -8.323 6.686 10.526 1.00 92.00 162 ARG A O 1
ATOM 1248 N N . LEU A 1 163 ? -7.624 4.760 9.626 1.00 93.12 163 LEU A N 1
ATOM 1249 C CA . LEU A 1 163 ? -8.517 3.925 10.431 1.00 93.12 163 LEU A CA 1
ATOM 1250 C C . LEU A 1 163 ? -8.142 3.959 11.919 1.00 93.12 163 LEU A C 1
ATOM 1252 O O . LEU A 1 163 ? -9.042 4.066 12.752 1.00 93.12 163 LEU A O 1
ATOM 1256 N N . ILE A 1 164 ? -6.850 3.932 12.264 1.00 93.12 164 ILE A N 1
ATOM 1257 C CA . ILE A 1 164 ? -6.378 4.046 13.654 1.00 93.12 164 ILE A CA 1
ATOM 1258 C C . ILE A 1 164 ? -6.731 5.412 14.248 1.00 93.12 164 ILE A C 1
ATOM 1260 O O . ILE A 1 164 ? -7.257 5.476 15.361 1.00 93.12 164 ILE A O 1
ATOM 1264 N N . GLU A 1 165 ? -6.476 6.498 13.520 1.00 93.31 165 GLU A N 1
ATOM 1265 C CA . GLU A 1 165 ? -6.800 7.854 13.970 1.00 93.31 165 GLU A CA 1
ATOM 1266 C C . GLU A 1 165 ? -8.305 8.030 14.171 1.00 93.31 165 GLU A C 1
ATOM 1268 O O . GLU A 1 165 ? -8.731 8.515 15.223 1.00 93.31 165 GLU A O 1
ATOM 1273 N N . SER A 1 166 ? -9.117 7.549 13.223 1.00 94.06 166 SER A N 1
ATOM 1274 C CA . SER A 1 166 ? -10.576 7.580 13.354 1.00 94.06 166 SER A CA 1
ATOM 1275 C C . SER A 1 166 ? -11.064 6.763 14.553 1.00 94.06 166 SER A C 1
ATOM 1277 O O . SER A 1 166 ? -11.892 7.242 15.319 1.00 94.06 166 SER A O 1
ATOM 1279 N N . LEU A 1 167 ? -10.505 5.568 14.789 1.00 94.38 167 LEU A N 1
ATOM 1280 C CA . LEU A 1 167 ? -10.868 4.740 15.938 1.00 94.38 167 LEU A CA 1
ATOM 1281 C C . LEU A 1 167 ? -10.501 5.423 17.258 1.00 94.38 167 LEU A C 1
ATOM 1283 O O . LEU A 1 167 ? -11.266 5.345 18.215 1.00 94.38 167 LEU A O 1
ATOM 1287 N N . LYS A 1 168 ? -9.347 6.094 17.324 1.00 94.06 168 LYS A N 1
ATOM 1288 C CA . LYS A 1 168 ? -8.932 6.842 18.515 1.00 94.06 168 LYS A CA 1
ATOM 1289 C C . LYS A 1 168 ? -9.908 7.977 18.824 1.00 94.06 168 LYS A C 1
ATOM 1291 O O . LYS A 1 168 ? -10.311 8.118 19.977 1.00 94.06 168 LYS A O 1
ATOM 1296 N N . ALA A 1 169 ? -10.288 8.755 17.810 1.00 94.00 169 ALA A N 1
ATOM 1297 C CA . ALA A 1 169 ? -11.268 9.827 17.957 1.00 94.00 169 ALA A CA 1
ATOM 1298 C C . ALA A 1 169 ? -12.634 9.278 18.400 1.00 94.00 169 ALA A C 1
ATOM 1300 O O . ALA A 1 169 ? -13.213 9.770 19.368 1.00 94.00 169 ALA A O 1
ATOM 1301 N N . ASP A 1 170 ? -13.092 8.198 17.766 1.00 92.25 170 ASP A N 1
ATOM 1302 C CA . ASP A 1 170 ? -14.367 7.564 18.094 1.00 92.25 170 ASP A CA 1
ATOM 1303 C C . ASP A 1 170 ? -14.377 6.996 19.516 1.00 92.25 170 ASP A C 1
ATOM 1305 O O . ASP A 1 170 ? -15.356 7.167 20.232 1.00 92.25 170 ASP A O 1
ATOM 1309 N N . LEU A 1 171 ? -13.288 6.366 19.973 1.00 94.31 171 LEU A N 1
ATOM 1310 C CA . LEU A 1 171 ? -13.175 5.871 21.349 1.00 94.31 171 LEU A CA 1
ATOM 1311 C C . LEU A 1 171 ? -13.246 7.004 22.375 1.00 94.31 171 LEU A C 1
ATOM 1313 O O . LEU A 1 171 ? -13.869 6.838 23.423 1.00 94.31 171 LEU A O 1
ATOM 1317 N N . GLN A 1 172 ? -12.622 8.145 22.082 1.00 95.06 172 GLN A N 1
ATOM 1318 C CA . GLN A 1 172 ? -12.673 9.308 22.960 1.00 95.06 172 GLN A CA 1
ATOM 1319 C C . GLN A 1 172 ? -14.092 9.887 23.032 1.00 95.06 172 GLN A C 1
ATOM 1321 O O . GLN A 1 172 ? -14.611 10.106 24.126 1.00 95.06 172 GLN A O 1
ATOM 1326 N N . GLN A 1 173 ? -14.748 10.051 21.884 1.00 94.75 173 GLN A N 1
ATOM 1327 C CA . GLN A 1 173 ? -16.129 10.524 21.819 1.00 94.75 173 GLN A CA 1
ATOM 1328 C C . GLN A 1 173 ? -17.104 9.554 22.504 1.00 94.75 173 GLN A C 1
ATOM 1330 O O . GLN A 1 173 ? -18.008 9.974 23.229 1.00 94.75 173 GLN A O 1
ATOM 1335 N N . GLU A 1 174 ? -16.931 8.250 22.296 1.00 94.19 174 GLU A N 1
ATOM 1336 C CA . GLU A 1 174 ? -17.779 7.217 22.890 1.00 94.19 174 GLU A CA 1
ATOM 1337 C C . GLU A 1 174 ? -17.589 7.175 24.414 1.00 94.19 174 GLU A C 1
ATOM 1339 O O . GLU A 1 174 ? -18.568 7.069 25.147 1.00 94.19 174 GLU A O 1
ATOM 1344 N N . HIS A 1 175 ? -16.361 7.356 24.910 1.00 94.25 175 HIS A N 1
ATOM 1345 C CA . HIS A 1 175 ? -16.084 7.490 26.342 1.00 94.25 175 HIS A CA 1
ATOM 1346 C C . HIS A 1 175 ? -16.821 8.686 26.968 1.00 94.25 175 HIS A C 1
ATOM 1348 O O . HIS A 1 175 ? -17.482 8.533 27.994 1.00 94.25 175 HIS A O 1
ATOM 1354 N N . GLU A 1 176 ? -16.758 9.866 26.345 1.00 95.38 176 GLU A N 1
ATOM 1355 C CA . GLU A 1 176 ? -17.479 11.058 26.817 1.00 95.38 176 GLU A CA 1
ATOM 1356 C C . GLU A 1 176 ? -19.000 10.851 26.787 1.00 95.38 176 GLU A C 1
ATOM 1358 O O . GLU A 1 176 ? -19.696 11.146 27.762 1.00 95.38 176 GLU A O 1
ATOM 1363 N N . THR A 1 177 ? -19.505 10.260 25.702 1.00 94.62 177 THR A N 1
ATOM 1364 C CA . THR A 1 177 ? -20.929 9.954 25.522 1.00 94.62 177 THR A CA 1
ATOM 1365 C C . THR A 1 177 ? -21.432 8.994 26.599 1.00 94.62 177 THR A C 1
ATOM 1367 O O . THR A 1 177 ? -22.480 9.239 27.199 1.00 94.62 177 THR A O 1
ATOM 1370 N N . TRP A 1 178 ? -20.689 7.922 26.895 1.00 94.69 178 TRP A N 1
ATOM 1371 C CA . TRP A 1 178 ? -21.092 6.951 27.915 1.00 94.69 178 TRP A CA 1
ATOM 1372 C C . TRP A 1 178 ? -20.947 7.471 29.334 1.00 94.69 178 TRP A C 1
ATOM 1374 O O . TRP A 1 178 ? -21.780 7.118 30.164 1.00 94.69 178 TRP A O 1
ATOM 1384 N N . ASN A 1 179 ? -19.974 8.336 29.620 1.00 94.38 179 ASN A N 1
ATOM 1385 C CA . ASN A 1 179 ? -19.899 8.994 30.923 1.00 94.38 179 ASN A CA 1
ATOM 1386 C C . ASN A 1 179 ? -21.151 9.845 31.174 1.00 94.38 179 ASN A C 1
ATOM 1388 O O . ASN A 1 179 ? -21.833 9.642 32.177 1.00 94.38 179 ASN A O 1
ATOM 1392 N N . ALA A 1 180 ? -21.531 10.699 30.218 1.00 93.44 180 ALA A N 1
ATOM 1393 C CA . ALA A 1 180 ? -22.762 11.487 30.316 1.00 93.44 180 ALA A CA 1
ATOM 1394 C C . ALA A 1 180 ? -24.018 10.598 30.381 1.00 93.44 180 ALA A C 1
ATOM 1396 O O . ALA A 1 180 ? -24.961 10.869 31.129 1.00 93.44 180 ALA A O 1
ATOM 1397 N N . ARG A 1 181 ? -24.039 9.493 29.623 1.00 91.81 181 ARG A N 1
ATOM 1398 C CA . ARG A 1 181 ? -25.154 8.544 29.649 1.00 91.81 181 ARG A CA 1
ATOM 1399 C C . ARG A 1 181 ? -25.287 7.877 31.014 1.00 91.81 181 ARG A C 1
ATOM 1401 O O . ARG A 1 181 ? -26.402 7.812 31.522 1.00 91.81 181 ARG A O 1
ATOM 1408 N N . LEU A 1 182 ? -24.190 7.419 31.614 1.00 91.19 182 LEU A N 1
ATOM 1409 C CA . LEU A 1 182 ? -24.181 6.777 32.932 1.00 91.19 182 LEU A CA 1
ATOM 1410 C C . LEU A 1 182 ? -24.690 7.712 34.033 1.00 91.19 182 LEU A C 1
ATOM 1412 O O . LEU A 1 182 ? -25.417 7.253 34.908 1.00 91.19 182 LEU A O 1
ATOM 1416 N N . GLU A 1 183 ? -24.380 9.008 33.957 1.00 90.62 183 GLU A N 1
ATOM 1417 C CA . GLU A 1 183 ? -24.912 10.019 34.882 1.00 90.62 183 GLU A CA 1
ATOM 1418 C C . GLU A 1 183 ? -26.430 10.217 34.744 1.00 90.62 183 GLU A C 1
ATOM 1420 O O . GLU A 1 183 ? -27.112 10.492 35.729 1.00 90.62 183 GLU A O 1
ATOM 1425 N N . SER A 1 184 ? -26.972 10.054 33.532 1.00 88.44 184 SER A N 1
ATOM 1426 C CA . SER A 1 184 ? -28.412 10.186 33.263 1.00 88.44 184 SER A CA 1
ATOM 1427 C C . SER A 1 184 ? -29.238 8.940 33.604 1.00 88.44 184 SER A C 1
ATOM 1429 O O . SER A 1 184 ? -30.467 9.014 33.650 1.00 88.44 184 SER A O 1
ATOM 1431 N N . LEU A 1 185 ? -28.590 7.786 33.799 1.00 92.06 185 LEU A N 1
ATOM 1432 C CA . LEU A 1 185 ? -29.277 6.519 34.040 1.00 92.06 185 LEU A CA 1
ATOM 1433 C C . LEU A 1 185 ? -29.693 6.371 35.512 1.00 92.06 185 LEU A C 1
ATOM 1435 O O . LEU A 1 185 ? -28.978 6.812 36.415 1.00 92.06 185 LEU A O 1
ATOM 1439 N N . PRO A 1 186 ? -30.829 5.703 35.782 1.00 90.31 186 PRO A N 1
ATOM 1440 C CA . PRO A 1 186 ? -31.304 5.496 37.142 1.00 90.31 186 PRO A CA 1
ATOM 1441 C C . PRO A 1 186 ? -30.321 4.619 37.925 1.00 90.31 186 PRO A C 1
ATOM 1443 O O . PRO A 1 186 ? -30.090 3.450 37.607 1.00 90.31 186 PRO A O 1
ATOM 1446 N N . GLY A 1 187 ? -29.731 5.211 38.963 1.00 88.56 187 GLY A N 1
ATOM 1447 C CA . GLY A 1 187 ? -28.731 4.570 39.809 1.00 88.56 187 GLY A CA 1
ATOM 1448 C C . GLY A 1 187 ? -29.312 3.913 41.063 1.00 88.56 187 GLY A C 1
ATOM 1449 O O . GLY A 1 187 ? -30.523 3.797 41.270 1.00 88.56 187 GLY A O 1
ATOM 1450 N N . THR A 1 188 ? -28.421 3.529 41.977 1.00 88.50 188 THR A N 1
ATOM 1451 C CA . THR A 1 188 ? -28.794 2.958 43.284 1.00 88.50 188 THR A CA 1
ATOM 1452 C C . THR A 1 188 ? -29.637 3.915 44.134 1.00 88.50 188 THR A C 1
ATOM 1454 O O . THR A 1 188 ? -30.471 3.457 44.917 1.00 88.50 188 THR A O 1
ATOM 1457 N N . ALA A 1 189 ? -29.469 5.229 43.949 1.00 90.25 189 ALA A N 1
ATOM 1458 C CA . ALA A 1 189 ? -30.248 6.266 44.619 1.00 90.25 189 ALA A CA 1
ATOM 1459 C C . ALA A 1 189 ? -31.727 6.277 44.181 1.00 90.25 189 ALA A C 1
ATOM 1461 O O . ALA A 1 189 ? -32.596 6.206 45.051 1.00 90.25 189 ALA A O 1
ATOM 1462 N N . GLN A 1 190 ? -32.032 6.271 42.871 1.00 91.19 190 GLN A N 1
ATOM 1463 C CA . GLN A 1 190 ? -33.415 6.116 42.375 1.00 91.19 190 GLN A CA 1
ATOM 1464 C C . GLN A 1 190 ? -34.051 4.827 42.903 1.00 91.19 190 GLN A C 1
ATOM 1466 O O . GLN A 1 190 ? -35.199 4.815 43.339 1.00 91.19 190 GLN A O 1
ATOM 1471 N N . LEU A 1 191 ? -33.289 3.731 42.922 1.00 91.12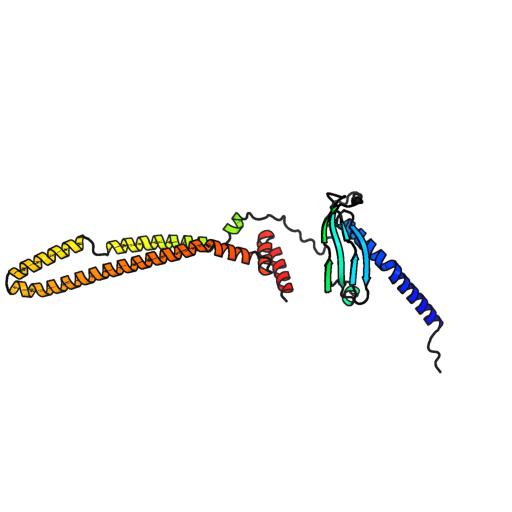 191 LEU A N 1
ATOM 1472 C CA . LEU A 1 191 ? -33.794 2.445 43.395 1.00 91.12 191 LEU A CA 1
ATOM 1473 C C . LEU A 1 191 ? -34.168 2.483 44.888 1.00 91.12 191 LEU A C 1
ATOM 1475 O O . LEU A 1 191 ? -35.154 1.871 45.310 1.00 91.12 191 LEU A O 1
ATOM 1479 N N . ALA A 1 192 ? -33.394 3.217 45.693 1.00 93.81 192 ALA A N 1
ATOM 1480 C CA . ALA A 1 192 ? -33.702 3.466 47.096 1.00 93.81 192 ALA A CA 1
ATOM 1481 C C . ALA A 1 192 ? -34.954 4.347 47.265 1.00 93.81 192 ALA A C 1
ATOM 1483 O O . ALA A 1 192 ? -35.796 4.022 48.110 1.00 93.81 192 ALA A O 1
ATOM 1484 N N . ASP A 1 193 ? -35.113 5.390 46.442 1.00 94.38 193 ASP A N 1
ATOM 1485 C CA . ASP A 1 193 ? -36.311 6.245 46.413 1.00 94.38 193 ASP A CA 1
ATOM 1486 C C . ASP A 1 193 ? -37.576 5.434 46.098 1.00 94.38 193 ASP A C 1
ATOM 1488 O O . ASP A 1 193 ? -38.541 5.452 46.867 1.00 94.38 193 ASP A O 1
ATOM 1492 N N . TYR A 1 194 ? -37.542 4.602 45.052 1.00 94.00 194 TYR A N 1
ATOM 1493 C CA . TYR A 1 194 ? -38.650 3.707 44.709 1.00 94.00 194 TYR A CA 1
ATOM 1494 C C . TYR A 1 194 ? -39.029 2.795 45.870 1.00 94.00 194 TYR A C 1
ATOM 1496 O O . TYR A 1 194 ? -40.206 2.667 46.214 1.00 94.00 194 TYR A O 1
ATOM 1504 N N . LYS A 1 195 ? -38.038 2.209 46.548 1.00 92.81 195 LYS A N 1
ATOM 1505 C CA . LYS A 1 195 ? -38.275 1.350 47.714 1.00 92.81 195 LYS A CA 1
ATOM 1506 C C . LYS A 1 195 ? -38.941 2.113 48.865 1.00 92.81 195 LYS A C 1
ATOM 1508 O O . LYS A 1 195 ? -39.810 1.556 49.544 1.00 92.81 195 LYS A O 1
ATOM 1513 N N . ALA A 1 196 ? -38.554 3.369 49.087 1.00 94.38 196 ALA A N 1
ATOM 1514 C CA . ALA A 1 196 ? -39.149 4.236 50.099 1.00 94.38 196 ALA A CA 1
ATOM 1515 C C . ALA A 1 196 ? -40.599 4.604 49.747 1.00 94.38 196 ALA A C 1
ATOM 1517 O O . ALA A 1 196 ? -41.489 4.406 50.578 1.00 94.38 196 ALA A O 1
ATOM 1518 N N . ARG A 1 197 ? -40.862 5.031 48.507 1.00 91.00 197 ARG A N 1
ATOM 1519 C CA . ARG A 1 197 ? -42.205 5.388 48.017 1.00 91.00 197 ARG A CA 1
ATOM 1520 C C . ARG A 1 197 ? -43.169 4.205 48.055 1.00 91.00 197 ARG A C 1
ATOM 1522 O O . ARG A 1 197 ? -44.266 4.333 48.593 1.00 91.00 197 ARG A O 1
ATOM 1529 N N . ILE A 1 198 ? -42.727 3.013 47.641 1.00 91.56 198 ILE A N 1
ATOM 1530 C CA . ILE A 1 198 ? -43.512 1.770 47.777 1.00 91.56 198 ILE A CA 1
ATOM 1531 C C . ILE A 1 198 ? -43.885 1.513 49.247 1.00 91.56 198 ILE A C 1
ATOM 1533 O O . ILE A 1 198 ? -45.020 1.137 49.555 1.00 91.56 198 ILE A O 1
ATOM 1537 N N . LYS A 1 199 ? -42.947 1.715 50.184 1.00 90.88 199 LYS A N 1
ATOM 1538 C CA . LYS A 1 199 ? -43.196 1.521 51.621 1.00 90.88 199 LYS A CA 1
ATOM 1539 C C . LYS A 1 199 ? -44.205 2.534 52.167 1.00 90.88 199 LYS A C 1
ATOM 1541 O O . LYS A 1 199 ? -45.027 2.152 53.001 1.00 90.88 199 LYS A O 1
ATOM 1546 N N . THR A 1 200 ? -44.149 3.783 51.711 1.00 88.00 200 THR A N 1
ATOM 1547 C CA . THR A 1 200 ? -45.098 4.843 52.082 1.00 88.00 200 THR A CA 1
ATOM 1548 C C . THR A 1 200 ? -46.498 4.526 51.573 1.00 88.00 200 THR A C 1
ATOM 1550 O O . THR A 1 200 ? -47.414 4.430 52.385 1.00 88.00 200 THR A O 1
ATOM 1553 N N . ILE A 1 201 ? -46.647 4.213 50.283 1.00 86.38 201 ILE A N 1
ATOM 1554 C CA . ILE A 1 201 ? -47.924 3.804 49.675 1.00 86.38 201 ILE A CA 1
ATOM 1555 C C . ILE A 1 201 ? -48.539 2.624 50.442 1.00 86.38 201 ILE A C 1
ATOM 1557 O O . ILE A 1 201 ? -49.712 2.648 50.819 1.00 86.38 201 ILE A O 1
ATOM 1561 N N . LYS A 1 202 ? -47.733 1.599 50.759 1.00 86.12 202 LYS A N 1
ATOM 1562 C CA . LYS A 1 202 ? -48.188 0.423 51.519 1.00 86.12 202 LYS A CA 1
ATOM 1563 C C . LYS A 1 202 ? -48.662 0.769 52.935 1.00 86.12 202 LYS A C 1
ATOM 1565 O O . LYS A 1 202 ? -49.522 0.06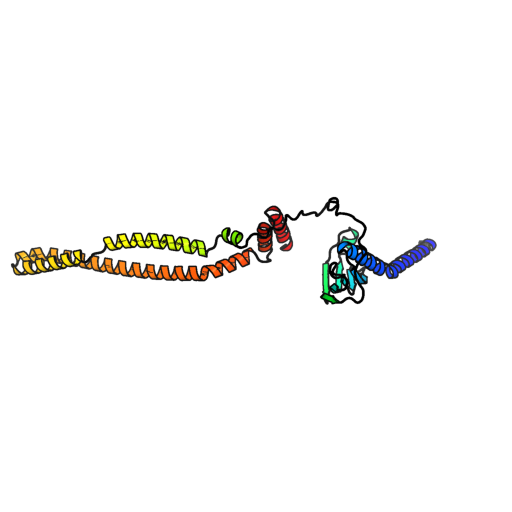9 53.468 1.00 86.12 202 LYS A O 1
ATOM 1570 N N . LYS A 1 203 ? -48.090 1.794 53.576 1.00 86.00 203 LYS A N 1
ATOM 1571 C CA . LYS A 1 203 ? -48.546 2.282 54.888 1.00 86.00 203 LYS A CA 1
ATOM 1572 C C . LYS A 1 203 ? -49.849 3.072 54.763 1.00 86.00 203 LYS A C 1
ATOM 1574 O O . LYS A 1 203 ? -50.764 2.794 55.529 1.00 86.00 203 LYS A O 1
ATOM 1579 N N . SER A 1 204 ? -49.954 3.981 53.795 1.00 82.31 204 SER A N 1
ATOM 1580 C CA . SER A 1 204 ? -51.152 4.803 53.563 1.00 82.31 204 SER A CA 1
ATOM 1581 C C . SER A 1 204 ? -52.381 3.957 53.221 1.00 82.31 204 SER A C 1
ATOM 1583 O O . SER A 1 204 ? -53.466 4.212 53.736 1.00 82.31 204 SER A O 1
ATOM 1585 N N . ALA A 1 205 ? -52.200 2.868 52.466 1.00 80.38 205 ALA A N 1
ATOM 1586 C CA . ALA A 1 205 ? -53.265 1.911 52.159 1.00 80.38 205 ALA A CA 1
ATOM 1587 C C . ALA A 1 205 ? -53.852 1.205 53.402 1.00 80.38 205 ALA A C 1
ATOM 1589 O O . ALA A 1 205 ? -54.978 0.716 53.356 1.00 80.38 205 ALA A O 1
ATOM 1590 N N . LYS A 1 206 ? -53.122 1.154 54.529 1.00 81.81 206 LYS A N 1
ATOM 1591 C CA . LYS A 1 206 ? -53.635 0.606 55.799 1.00 81.81 206 LYS A CA 1
ATOM 1592 C C . LYS A 1 206 ? -54.517 1.591 56.579 1.00 81.81 206 LYS A C 1
ATOM 1594 O O . LYS A 1 206 ? -55.125 1.178 57.560 1.00 81.81 206 LYS A O 1
ATOM 1599 N N . GLY A 1 207 ? -54.569 2.866 56.181 1.00 76.56 207 GLY A N 1
ATOM 1600 C CA .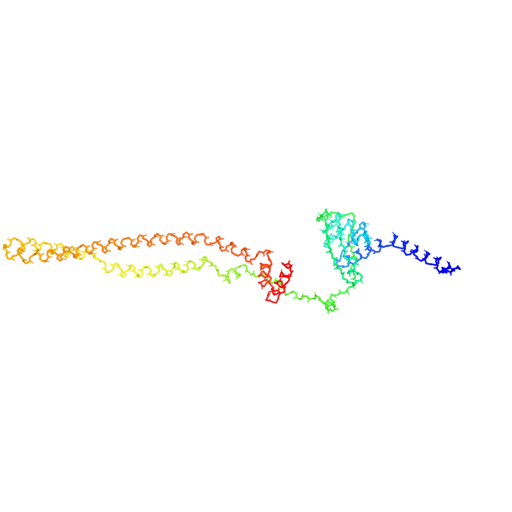 GLY A 1 207 ? -55.267 3.946 56.891 1.00 76.56 207 GLY A CA 1
ATOM 1601 C C . GLY A 1 207 ? -56.759 4.109 56.571 1.00 76.56 207 GLY A C 1
ATOM 1602 O O . GLY A 1 207 ? -57.383 5.007 57.122 1.00 76.56 207 GLY A O 1
ATOM 1603 N N . GLY A 1 208 ? -57.342 3.268 55.707 1.00 75.19 208 GLY A N 1
ATOM 1604 C CA . GLY A 1 208 ? -58.766 3.319 55.336 1.00 75.19 208 GLY A CA 1
ATOM 1605 C C . GLY A 1 208 ? -59.040 3.887 53.934 1.00 75.19 208 GLY A C 1
ATOM 1606 O O . GLY A 1 208 ? -58.116 4.131 53.160 1.00 75.19 208 GLY A O 1
ATOM 1607 N N . LEU A 1 209 ? -60.326 4.069 53.597 1.00 70.25 209 LEU A N 1
ATOM 1608 C CA . LEU A 1 209 ? -60.824 4.415 52.248 1.00 70.25 209 LEU A CA 1
ATOM 1609 C C . LEU A 1 209 ? -60.198 5.690 51.649 1.00 70.25 209 LEU A C 1
ATOM 1611 O O . LEU A 1 209 ? -59.939 5.741 50.448 1.00 70.25 209 LEU A O 1
ATOM 1615 N N . GLU A 1 210 ? -59.900 6.690 52.477 1.00 69.00 210 GLU A N 1
ATOM 1616 C CA . GLU A 1 210 ? -59.333 7.978 52.052 1.00 69.00 210 GLU A CA 1
ATOM 1617 C C . GLU A 1 210 ? -57.863 7.846 51.596 1.00 69.00 210 GLU A C 1
ATOM 1619 O O . GLU A 1 210 ? -57.467 8.396 50.567 1.00 69.00 210 GLU A O 1
ATOM 1624 N N . GLY A 1 211 ? -57.073 7.011 52.284 1.00 69.50 211 GLY A N 1
ATOM 1625 C CA . GLY A 1 211 ? -55.688 6.695 51.906 1.00 69.50 211 GLY A CA 1
ATOM 1626 C C . GLY A 1 211 ? -55.578 5.786 50.677 1.00 69.50 211 GLY A C 1
ATOM 1627 O O . GLY A 1 211 ? -54.573 5.820 49.967 1.00 69.50 211 GLY A O 1
ATOM 1628 N N . VAL A 1 212 ? -56.622 5.000 50.396 1.00 71.25 212 VAL A N 1
ATOM 1629 C CA . VAL A 1 212 ? -56.706 4.162 49.192 1.00 71.25 212 VAL A CA 1
ATOM 1630 C C . VAL A 1 212 ? -56.982 5.015 47.951 1.00 71.25 212 VAL A C 1
ATOM 1632 O O . VAL A 1 212 ? -56.311 4.820 46.942 1.00 71.25 212 VAL A O 1
ATOM 1635 N N . LEU A 1 213 ? -57.896 5.992 48.017 1.00 72.81 213 LEU A N 1
ATOM 1636 C CA . LEU A 1 213 ? -58.240 6.845 46.868 1.00 72.81 213 LEU A CA 1
ATOM 1637 C C . LEU A 1 213 ? -57.082 7.758 46.426 1.00 72.81 213 LEU A C 1
ATOM 1639 O O . LEU A 1 213 ? -56.825 7.867 45.229 1.00 72.81 213 LEU A O 1
ATOM 1643 N N . GLY A 1 214 ? -56.335 8.353 47.365 1.00 70.88 214 GLY A N 1
ATOM 1644 C CA . GLY A 1 214 ? -55.138 9.147 47.041 1.00 70.88 214 GLY A CA 1
ATOM 1645 C C . GLY A 1 214 ? -53.951 8.304 46.547 1.00 70.88 214 GLY A C 1
ATOM 1646 O O . GLY A 1 214 ? -53.176 8.749 45.702 1.00 70.88 214 GLY A O 1
ATOM 1647 N N . GLY A 1 215 ? -53.835 7.057 47.019 1.00 75.00 215 GLY A N 1
ATOM 1648 C CA . GLY A 1 215 ? -52.724 6.162 46.687 1.00 75.00 215 GLY A CA 1
ATOM 1649 C C . GLY A 1 215 ? -52.759 5.593 45.266 1.00 75.00 215 GLY A C 1
ATOM 1650 O O . GLY A 1 215 ? -51.709 5.235 44.739 1.00 75.00 215 GLY A O 1
ATOM 1651 N N . VAL A 1 216 ? -53.925 5.524 44.611 1.00 82.19 216 VAL A N 1
ATOM 1652 C CA . VAL A 1 216 ? -54.046 4.952 43.253 1.00 82.19 216 VAL A CA 1
ATOM 1653 C C . VAL A 1 216 ? -53.253 5.759 42.216 1.00 82.19 216 VAL A C 1
ATOM 1655 O O . VAL A 1 216 ? -52.525 5.168 41.418 1.00 82.19 216 VAL A O 1
ATOM 1658 N N . GLY A 1 217 ? -53.326 7.095 42.251 1.00 83.75 217 GLY A N 1
ATOM 1659 C CA . GLY A 1 217 ? -52.559 7.951 41.334 1.00 83.75 217 GLY A CA 1
ATOM 1660 C C . GLY A 1 217 ? -51.046 7.879 41.577 1.00 83.75 217 GLY A C 1
ATOM 1661 O O . GLY A 1 217 ? -50.247 7.842 40.636 1.00 83.75 217 GLY A O 1
ATOM 1662 N N . GLU A 1 218 ? -50.636 7.778 42.842 1.00 85.38 218 GLU A N 1
ATOM 1663 C CA . GLU A 1 218 ? -49.226 7.644 43.219 1.00 85.38 218 GLU A CA 1
ATOM 1664 C C . GLU A 1 218 ? -48.655 6.272 42.814 1.00 85.38 218 GLU A C 1
ATOM 1666 O O . GLU A 1 218 ? -47.543 6.188 42.298 1.00 85.38 218 GLU A O 1
ATOM 1671 N N . VAL A 1 219 ? -49.444 5.198 42.946 1.00 89.81 219 VAL A N 1
ATOM 1672 C CA . VAL A 1 219 ? -49.096 3.857 42.444 1.00 89.81 219 VAL A CA 1
ATOM 1673 C C . VAL A 1 219 ? -48.936 3.861 40.930 1.00 89.81 219 VAL A C 1
ATOM 1675 O O . VAL A 1 219 ? -47.961 3.308 40.423 1.00 89.81 219 VAL A O 1
ATOM 1678 N N . GLN A 1 220 ? -49.875 4.468 40.202 1.00 91.19 220 GLN A N 1
ATOM 1679 C CA . GLN A 1 220 ? -49.830 4.491 38.743 1.00 91.19 220 GLN A CA 1
ATOM 1680 C C . GLN A 1 220 ? -48.615 5.273 38.230 1.00 91.19 220 GLN A C 1
ATOM 1682 O O . GLN A 1 220 ? -47.888 4.771 37.375 1.00 91.19 220 GLN A O 1
ATOM 1687 N N . SER A 1 221 ? -48.356 6.459 38.785 1.00 91.38 221 SER A N 1
ATOM 1688 C CA . SER A 1 221 ? -47.187 7.270 38.416 1.00 91.38 221 SER A CA 1
ATOM 1689 C C . SER A 1 221 ? -45.864 6.587 38.771 1.00 91.38 221 SER A C 1
ATOM 1691 O O . SER A 1 221 ? -44.947 6.577 37.953 1.00 91.38 221 SER A O 1
ATOM 1693 N N . LEU A 1 222 ? -45.765 5.956 39.946 1.00 93.19 222 LEU A N 1
ATOM 1694 C CA . LEU A 1 222 ? -44.574 5.208 40.350 1.00 93.19 222 LEU A CA 1
ATOM 1695 C C . LEU A 1 222 ? -44.339 3.984 39.460 1.00 93.19 222 LEU A C 1
ATOM 1697 O O . LEU A 1 222 ? -43.206 3.731 39.058 1.00 93.19 222 LEU A O 1
ATOM 1701 N N . LYS A 1 223 ? -45.399 3.243 39.117 1.00 93.12 223 LYS A N 1
ATOM 1702 C CA . LYS A 1 223 ? -45.315 2.133 38.161 1.00 93.12 223 LYS A CA 1
ATOM 1703 C C . LYS A 1 223 ? -44.769 2.624 36.819 1.00 93.12 223 LYS A C 1
ATOM 1705 O O . LYS A 1 223 ? -43.837 2.023 36.298 1.00 93.12 223 LYS A O 1
ATOM 1710 N N . GLN A 1 224 ? -45.318 3.720 36.297 1.00 95.81 224 GLN A N 1
ATOM 1711 C CA . GLN A 1 224 ? -44.918 4.269 35.005 1.00 95.81 224 GLN A CA 1
ATOM 1712 C C . GLN A 1 224 ? -43.461 4.759 35.006 1.00 95.81 224 GLN A C 1
ATOM 1714 O O . GLN A 1 224 ? -42.742 4.505 34.046 1.00 95.81 224 GLN A O 1
ATOM 1719 N N . GLN A 1 225 ? -43.003 5.387 36.093 1.00 94.62 225 GLN A N 1
ATOM 1720 C CA . GLN A 1 225 ? -41.599 5.789 36.260 1.00 94.62 225 GLN A CA 1
ATOM 1721 C C . GLN A 1 225 ? -40.656 4.579 36.298 1.00 94.62 225 GLN A C 1
ATOM 1723 O O . GLN A 1 225 ? -39.654 4.562 35.592 1.00 94.62 225 GLN A O 1
ATOM 1728 N N . ILE A 1 226 ? -41.000 3.534 37.061 1.00 94.25 226 ILE A N 1
ATOM 1729 C CA . ILE A 1 226 ? -40.196 2.304 37.132 1.00 94.25 226 ILE A CA 1
ATOM 1730 C C . ILE A 1 226 ? -40.126 1.612 35.764 1.00 94.25 226 ILE A C 1
ATOM 1732 O O . ILE A 1 226 ? -39.060 1.141 35.375 1.00 94.25 226 ILE A O 1
ATOM 1736 N N . GLU A 1 227 ? -41.239 1.540 35.030 1.00 95.69 227 GLU A N 1
ATOM 1737 C CA . GLU A 1 227 ? -41.265 0.967 33.678 1.00 95.69 227 GLU A CA 1
ATOM 1738 C C . GLU A 1 227 ? -40.370 1.764 32.716 1.00 95.69 227 GLU A C 1
ATOM 1740 O O . GLU A 1 227 ? -39.532 1.168 32.040 1.00 95.69 227 GLU A O 1
ATOM 1745 N N . GLN A 1 228 ? -40.466 3.099 32.724 1.00 95.19 228 GLN A N 1
ATOM 1746 C CA . GLN A 1 228 ? -39.611 3.978 31.915 1.00 95.19 228 GLN A CA 1
ATOM 1747 C C . GLN A 1 228 ? -38.120 3.809 32.238 1.00 95.19 228 GLN A C 1
ATOM 1749 O O . GLN A 1 228 ? -37.295 3.747 31.326 1.00 95.19 228 GLN A O 1
ATOM 1754 N N . ASP A 1 229 ? -37.770 3.685 33.516 1.00 94.75 229 ASP A N 1
ATOM 1755 C CA . ASP A 1 229 ? -36.392 3.482 33.964 1.00 94.75 229 ASP A CA 1
ATOM 1756 C C . ASP A 1 229 ? -35.839 2.103 33.596 1.00 94.75 229 ASP A C 1
ATOM 1758 O O . ASP A 1 229 ? -34.682 1.965 33.199 1.00 94.75 229 ASP A O 1
ATOM 1762 N N . ILE A 1 230 ? -36.662 1.058 33.695 1.00 94.00 230 ILE A N 1
ATOM 1763 C CA . ILE A 1 230 ? -36.281 -0.284 33.243 1.00 94.00 230 ILE A CA 1
ATOM 1764 C C . ILE A 1 230 ? -36.017 -0.276 31.737 1.00 94.00 230 ILE A C 1
ATOM 1766 O O . ILE A 1 230 ? -35.049 -0.889 31.275 1.00 94.00 230 ILE A O 1
ATOM 1770 N N . ASP A 1 231 ? -36.866 0.399 30.967 1.00 95.12 231 ASP A N 1
ATOM 1771 C CA . ASP A 1 231 ? -36.704 0.482 29.522 1.00 95.12 231 ASP A CA 1
ATOM 1772 C C . ASP A 1 231 ? -35.490 1.335 29.140 1.00 95.12 231 ASP A C 1
ATOM 1774 O O . ASP A 1 231 ? -34.725 0.924 28.265 1.00 95.12 231 ASP A O 1
ATOM 1778 N N . SER A 1 232 ? -35.212 2.439 29.842 1.00 93.69 232 SER A N 1
ATOM 1779 C CA . SER A 1 232 ? -34.001 3.240 29.612 1.00 93.69 232 SER A CA 1
ATOM 1780 C C . SER A 1 232 ? -32.718 2.432 29.857 1.00 93.69 232 SER A C 1
ATOM 1782 O O . SER A 1 232 ? -31.798 2.478 29.034 1.00 93.69 232 SER A O 1
ATOM 1784 N N . LEU A 1 233 ? -32.686 1.602 30.908 1.00 94.19 233 LEU A N 1
ATOM 1785 C CA . LEU A 1 233 ? -31.581 0.682 31.199 1.00 94.19 233 LEU A CA 1
ATOM 1786 C C . LEU A 1 233 ? -31.430 -0.414 30.136 1.00 94.19 233 LEU A C 1
ATOM 1788 O O . LEU A 1 233 ? -30.311 -0.717 29.717 1.00 94.19 233 LEU A O 1
ATOM 1792 N N . LYS A 1 234 ? -32.535 -1.013 29.669 1.00 95.25 234 LYS A N 1
ATOM 1793 C CA . LYS A 1 234 ? -32.497 -2.008 28.580 1.00 95.25 234 LYS A CA 1
ATOM 1794 C C . LYS A 1 234 ? -31.972 -1.395 27.288 1.00 95.25 234 LYS A C 1
ATOM 1796 O O . LYS A 1 234 ? -31.129 -2.005 26.631 1.00 95.25 234 LYS A O 1
ATOM 1801 N N . HIS A 1 235 ? -32.451 -0.205 26.932 1.00 95.00 235 HIS A N 1
ATOM 1802 C CA . HIS A 1 235 ? -31.989 0.510 25.750 1.00 95.00 235 HIS A CA 1
ATOM 1803 C C . HIS A 1 235 ? -30.500 0.830 25.848 1.00 95.00 235 HIS A C 1
ATOM 1805 O O . HIS A 1 235 ? -29.767 0.497 24.923 1.00 95.00 235 HIS A O 1
ATOM 1811 N N . ALA A 1 236 ? -30.037 1.357 26.985 1.00 95.50 236 ALA A N 1
ATOM 1812 C CA . ALA A 1 236 ? -28.618 1.620 27.209 1.00 95.50 236 ALA A CA 1
ATOM 1813 C C . ALA A 1 236 ? -27.767 0.342 27.104 1.00 95.50 236 ALA A C 1
ATOM 1815 O O . ALA A 1 236 ? -26.742 0.332 26.431 1.00 95.50 236 ALA A O 1
ATOM 1816 N N . LYS A 1 237 ? -28.209 -0.777 27.689 1.00 95.00 237 LYS A N 1
ATOM 1817 C CA . LYS A 1 237 ? -27.508 -2.062 27.549 1.00 95.00 237 LYS A CA 1
ATOM 1818 C C . LYS A 1 237 ? -27.389 -2.494 26.083 1.00 95.00 237 LYS A C 1
ATOM 1820 O O . LYS A 1 237 ? -26.321 -2.932 25.660 1.00 95.00 237 LYS A O 1
ATOM 1825 N N . ASN A 1 238 ? -28.486 -2.420 25.333 1.00 96.25 238 ASN A N 1
ATOM 1826 C CA . ASN A 1 238 ? -28.515 -2.847 23.934 1.00 96.25 238 ASN A CA 1
ATOM 1827 C C . ASN A 1 238 ? -27.654 -1.938 23.052 1.00 96.25 238 ASN A C 1
ATOM 1829 O O . ASN A 1 238 ? -26.930 -2.429 22.190 1.00 96.25 238 ASN A O 1
ATOM 1833 N N . GLU A 1 239 ? -27.698 -0.631 23.296 1.00 94.88 239 GLU A N 1
ATOM 1834 C CA . GLU A 1 239 ? -26.860 0.347 22.613 1.00 94.88 239 GLU A CA 1
ATOM 1835 C C . GLU A 1 239 ? -25.376 0.077 22.886 1.00 94.88 239 GLU A C 1
ATOM 1837 O O . GLU A 1 239 ? -24.600 -0.054 21.942 1.00 94.88 239 GLU A O 1
ATOM 1842 N N . PHE A 1 240 ? -24.994 -0.128 24.151 1.00 95.19 240 PHE A N 1
ATOM 1843 C CA . PHE A 1 240 ? -23.617 -0.459 24.522 1.00 95.19 240 PHE A CA 1
ATOM 1844 C C . PHE A 1 240 ? -23.133 -1.750 23.853 1.00 95.19 240 PHE A C 1
ATOM 1846 O O . PHE A 1 240 ? -22.032 -1.792 23.308 1.00 95.19 240 PHE A O 1
ATOM 1853 N N . ALA A 1 241 ? -23.965 -2.796 23.830 1.00 95.44 241 ALA A N 1
ATOM 1854 C CA . ALA A 1 241 ? -23.638 -4.040 23.135 1.00 95.44 241 ALA A CA 1
ATOM 1855 C C . ALA A 1 241 ? -23.381 -3.804 21.635 1.00 95.44 241 ALA A C 1
ATOM 1857 O O . ALA A 1 241 ? -22.367 -4.260 21.109 1.00 95.44 241 ALA A O 1
ATOM 1858 N N . GLY A 1 242 ? -24.232 -3.013 20.971 1.00 95.56 242 GLY A N 1
ATOM 1859 C CA . GLY A 1 242 ? -24.039 -2.645 19.567 1.00 95.56 242 GLY A CA 1
ATOM 1860 C C . GLY A 1 242 ? -22.749 -1.856 19.319 1.00 95.56 242 GLY A C 1
ATOM 1861 O O . GLY A 1 242 ? -22.073 -2.069 18.312 1.00 95.56 242 GLY A O 1
ATOM 1862 N N . LYS A 1 243 ? -22.353 -0.985 20.255 1.00 94.50 243 LYS A N 1
ATOM 1863 C CA . LYS A 1 243 ? -21.083 -0.244 20.185 1.00 94.50 243 LYS A CA 1
ATOM 1864 C C . LYS A 1 243 ? -19.873 -1.166 20.314 1.00 94.50 243 LYS A C 1
ATOM 1866 O O . LYS A 1 243 ? -18.917 -1.013 19.558 1.00 94.50 243 LYS A O 1
ATOM 1871 N N . ILE A 1 244 ? -19.928 -2.159 21.201 1.00 93.62 244 ILE A N 1
ATOM 1872 C CA . ILE A 1 244 ? -18.876 -3.179 21.323 1.00 93.62 244 ILE A CA 1
ATOM 1873 C C . ILE A 1 244 ? -18.733 -3.993 20.028 1.00 93.62 244 ILE A C 1
ATOM 1875 O O . ILE A 1 244 ? -17.609 -4.220 19.573 1.00 93.62 244 ILE A O 1
ATOM 1879 N N . ASP A 1 245 ? -19.840 -4.384 19.396 1.00 94.62 245 ASP A N 1
ATOM 1880 C CA . ASP A 1 245 ? -19.804 -5.110 18.121 1.00 94.62 245 ASP A CA 1
ATOM 1881 C C . ASP A 1 245 ? -19.236 -4.252 16.976 1.00 94.62 245 ASP A C 1
ATOM 1883 O O . ASP A 1 245 ? -18.434 -4.729 16.162 1.00 94.62 245 ASP A O 1
ATOM 1887 N N . LEU A 1 246 ? -19.578 -2.961 16.943 1.00 94.06 246 LEU A N 1
ATOM 1888 C CA . LEU A 1 246 ? -19.002 -2.008 15.994 1.00 94.06 246 LEU A CA 1
ATOM 1889 C C . LEU A 1 246 ? -17.487 -1.853 16.199 1.00 94.06 246 LEU A C 1
ATOM 1891 O O . LEU A 1 246 ? -16.732 -1.889 15.226 1.00 94.06 246 LEU A O 1
ATOM 1895 N N . LEU A 1 247 ? -17.030 -1.722 17.449 1.00 93.06 247 LEU A N 1
ATOM 1896 C CA . LEU A 1 247 ? -15.605 -1.632 17.782 1.00 93.06 247 LEU A CA 1
ATOM 1897 C C . LEU A 1 247 ? -14.847 -2.896 17.371 1.00 93.06 247 LEU A C 1
ATOM 1899 O O . LEU A 1 247 ? -13.768 -2.795 16.788 1.00 93.06 247 LEU A O 1
ATOM 1903 N N . ARG A 1 248 ? -15.425 -4.084 17.595 1.00 92.50 248 ARG A N 1
ATOM 1904 C CA . ARG A 1 248 ? -14.851 -5.350 17.117 1.00 92.50 248 ARG A CA 1
ATOM 1905 C C . ARG A 1 248 ? -14.709 -5.355 15.594 1.00 92.50 248 ARG A C 1
ATOM 1907 O O . ARG A 1 248 ? -13.658 -5.726 15.081 1.00 92.50 248 ARG A O 1
ATOM 1914 N N . THR A 1 249 ? -15.735 -4.903 14.876 1.00 94.38 249 THR A N 1
ATOM 1915 C CA . THR A 1 249 ? -15.709 -4.823 13.407 1.00 94.38 249 THR A CA 1
ATOM 1916 C C . THR A 1 249 ? -14.616 -3.874 12.916 1.00 94.38 249 THR A C 1
ATOM 1918 O O . THR A 1 249 ? -13.843 -4.225 12.026 1.00 94.38 249 THR A O 1
ATOM 1921 N N . ARG A 1 250 ? -14.493 -2.692 13.530 1.00 93.12 250 ARG A N 1
ATOM 1922 C CA . ARG A 1 250 ? -13.432 -1.725 13.212 1.00 93.12 250 ARG A CA 1
ATOM 1923 C C . ARG A 1 250 ? -12.039 -2.271 13.506 1.00 93.12 250 ARG A C 1
ATOM 1925 O O . ARG A 1 250 ? -11.120 -2.043 12.727 1.00 93.12 250 ARG A O 1
ATOM 1932 N N . PHE A 1 251 ? -11.883 -3.029 14.587 1.00 91.88 251 PHE A N 1
ATOM 1933 C CA . PHE A 1 251 ? -10.616 -3.677 14.905 1.00 91.88 251 PHE A CA 1
ATOM 1934 C C . PHE A 1 251 ? -10.209 -4.704 13.837 1.00 91.88 251 PHE A C 1
ATOM 1936 O O . PHE A 1 251 ? -9.060 -4.707 13.399 1.00 91.88 251 PHE A O 1
ATOM 1943 N N . GLU A 1 252 ? -11.145 -5.521 13.344 1.00 90.19 252 GLU A N 1
ATOM 1944 C CA . GLU A 1 252 ? -10.870 -6.451 12.236 1.00 90.19 252 GLU A CA 1
ATOM 1945 C C . GLU A 1 252 ? -10.555 -5.718 10.918 1.00 90.19 252 GLU A C 1
ATOM 1947 O O . GLU A 1 252 ? -9.675 -6.136 10.159 1.00 90.19 252 GLU A O 1
ATOM 1952 N N . GLN A 1 253 ? -11.202 -4.577 10.658 1.00 91.19 253 GLN A N 1
ATOM 1953 C CA . GLN A 1 253 ? -10.855 -3.722 9.518 1.00 91.19 253 GLN A CA 1
ATOM 1954 C C . GLN A 1 253 ? -9.425 -3.181 9.631 1.00 91.19 253 GLN A C 1
ATOM 1956 O O . GLN A 1 253 ? -8.677 -3.258 8.659 1.00 91.19 253 GLN A O 1
ATOM 1961 N N . ILE A 1 254 ? -9.012 -2.696 10.806 1.00 92.75 254 ILE A N 1
ATOM 1962 C CA . ILE A 1 254 ? -7.636 -2.233 11.048 1.00 92.75 254 ILE A CA 1
ATOM 1963 C C . ILE A 1 254 ? -6.645 -3.386 10.891 1.00 92.75 254 ILE A C 1
ATOM 1965 O O . ILE A 1 254 ? -5.621 -3.226 10.242 1.00 92.75 254 ILE A O 1
ATOM 1969 N N . LYS A 1 255 ? -6.955 -4.574 11.415 1.00 89.75 255 LYS A N 1
ATOM 1970 C CA . LYS A 1 255 ? -6.087 -5.755 11.304 1.00 89.75 255 LYS A CA 1
ATOM 1971 C C . LYS A 1 255 ? -5.824 -6.168 9.852 1.00 89.75 255 LYS A C 1
ATOM 1973 O O . LYS A 1 255 ? -4.740 -6.650 9.535 1.00 89.75 255 LYS A O 1
ATOM 1978 N N . THR A 1 256 ? -6.806 -5.980 8.975 1.00 90.44 256 THR A N 1
ATOM 1979 C CA . THR A 1 256 ? -6.700 -6.285 7.539 1.00 90.44 256 THR A CA 1
ATOM 1980 C C . THR A 1 256 ? -6.245 -5.090 6.695 1.00 90.44 256 THR A C 1
ATOM 1982 O O . THR A 1 256 ? -5.926 -5.263 5.519 1.00 90.44 256 THR A O 1
ATOM 1985 N N . ALA A 1 257 ? -6.187 -3.880 7.260 1.00 91.56 257 ALA A N 1
ATOM 1986 C CA . ALA A 1 257 ? -5.778 -2.666 6.553 1.00 91.56 257 ALA A CA 1
ATOM 1987 C C . ALA A 1 257 ? -4.330 -2.711 6.030 1.00 91.56 257 ALA A C 1
ATOM 1989 O O . ALA A 1 257 ? -4.155 -2.399 4.856 1.00 91.56 257 ALA A O 1
ATOM 1990 N N . PRO A 1 258 ? -3.320 -3.224 6.768 1.00 91.69 258 PRO A N 1
ATOM 1991 C CA . PRO A 1 258 ? -1.952 -3.281 6.256 1.00 91.69 258 PRO A CA 1
ATOM 1992 C C . PRO A 1 258 ? -1.821 -4.089 4.965 1.00 91.69 258 PRO A C 1
ATOM 1994 O O . PRO A 1 258 ? -1.050 -3.735 4.081 1.00 91.69 258 PRO A O 1
ATOM 1997 N N . GLN A 1 259 ? -2.593 -5.172 4.821 1.00 89.69 259 GLN A N 1
ATOM 1998 C CA . GLN A 1 259 ? -2.596 -5.952 3.582 1.00 89.69 259 GLN A CA 1
ATOM 1999 C C . GLN A 1 259 ? -3.168 -5.143 2.417 1.00 89.69 259 GLN A C 1
ATOM 2001 O O . GLN A 1 259 ? -2.620 -5.182 1.318 1.00 89.69 259 GLN A O 1
ATOM 2006 N N . ARG A 1 260 ? -4.243 -4.389 2.656 1.00 91.12 260 ARG A N 1
ATOM 2007 C CA . ARG A 1 260 ? -4.870 -3.519 1.652 1.00 91.12 260 ARG A CA 1
ATOM 2008 C C . ARG A 1 260 ? -3.954 -2.360 1.266 1.00 91.12 260 ARG A C 1
ATOM 2010 O O . ARG A 1 260 ? -3.805 -2.110 0.074 1.00 91.12 260 ARG A O 1
ATOM 2017 N N . ASP A 1 261 ? -3.256 -1.766 2.231 1.00 90.94 261 ASP A N 1
ATOM 2018 C CA . ASP A 1 261 ? -2.221 -0.757 1.989 1.00 90.94 261 ASP A CA 1
ATOM 2019 C C . ASP A 1 261 ? -1.085 -1.323 1.130 1.00 90.94 261 ASP A C 1
ATOM 2021 O O . ASP A 1 261 ? -0.718 -0.729 0.121 1.00 90.94 261 ASP A O 1
ATOM 2025 N N . ILE A 1 262 ? -0.581 -2.523 1.445 1.00 88.31 262 ILE A N 1
ATOM 2026 C CA . ILE A 1 262 ? 0.441 -3.197 0.626 1.00 88.31 262 ILE A CA 1
ATOM 2027 C C . ILE A 1 262 ? -0.073 -3.453 -0.796 1.00 88.31 262 ILE A C 1
ATOM 2029 O O . ILE A 1 262 ? 0.654 -3.222 -1.761 1.00 88.31 262 ILE A O 1
ATOM 2033 N N . HIS A 1 263 ? -1.313 -3.925 -0.952 1.00 89.06 263 HIS A N 1
ATOM 2034 C CA . HIS A 1 263 ? -1.914 -4.138 -2.269 1.00 89.06 263 HIS A CA 1
ATOM 2035 C C . HIS A 1 263 ? -2.042 -2.833 -3.059 1.00 89.06 263 HIS A C 1
ATOM 2037 O O . HIS A 1 263 ? -1.716 -2.816 -4.246 1.00 89.06 263 HIS A O 1
ATOM 2043 N N . HIS A 1 264 ? -2.469 -1.754 -2.405 1.00 88.06 264 HIS A N 1
ATOM 2044 C CA . HIS A 1 264 ? -2.593 -0.433 -3.007 1.00 88.06 264 HIS A CA 1
ATOM 2045 C C . HIS A 1 264 ? -1.231 0.117 -3.439 1.00 88.06 264 HIS A C 1
ATOM 2047 O O . HIS A 1 264 ? -1.066 0.482 -4.600 1.00 88.06 264 HIS A O 1
ATOM 2053 N N . LEU A 1 265 ? -0.225 0.078 -2.561 1.00 87.31 265 LEU A N 1
ATOM 2054 C CA . LEU A 1 265 ? 1.142 0.499 -2.879 1.00 87.31 265 LEU A CA 1
ATOM 2055 C C . LEU A 1 265 ? 1.729 -0.336 -4.020 1.00 87.31 265 LEU A C 1
ATOM 2057 O O . LEU A 1 265 ? 2.290 0.210 -4.968 1.00 87.31 265 LEU A O 1
ATOM 2061 N N . LYS A 1 266 ? 1.537 -1.659 -3.991 1.00 84.69 266 LYS A N 1
ATOM 2062 C CA . LYS A 1 266 ? 1.992 -2.542 -5.068 1.00 84.69 266 LYS A CA 1
ATOM 2063 C C . LYS A 1 266 ? 1.321 -2.207 -6.397 1.00 84.69 266 LYS A C 1
ATOM 2065 O O . LYS A 1 266 ? 1.991 -2.252 -7.416 1.00 84.69 266 LYS A O 1
ATOM 2070 N N . ALA A 1 267 ? 0.027 -1.890 -6.408 1.00 85.88 267 ALA A N 1
ATOM 2071 C CA . ALA A 1 267 ? -0.676 -1.484 -7.623 1.00 85.88 267 ALA A CA 1
ATOM 2072 C C . ALA A 1 267 ? -0.220 -0.101 -8.118 1.00 85.88 267 ALA A C 1
ATOM 2074 O O . ALA A 1 267 ? -0.044 0.086 -9.318 1.00 85.88 267 ALA A O 1
ATOM 2075 N N . LYS A 1 268 ? 0.013 0.842 -7.198 1.00 84.94 268 LYS A N 1
ATOM 2076 C CA . LYS A 1 268 ? 0.448 2.212 -7.495 1.00 84.94 268 LYS A CA 1
ATOM 2077 C C . LYS A 1 268 ? 1.861 2.275 -8.077 1.00 84.94 268 LYS A C 1
ATOM 2079 O O . LYS A 1 268 ? 2.112 3.139 -8.909 1.00 84.94 268 LYS A O 1
ATOM 2084 N N . TYR A 1 269 ? 2.741 1.363 -7.664 1.00 83.69 269 TYR A N 1
ATOM 2085 C CA . TYR A 1 269 ? 4.147 1.284 -8.078 1.00 83.69 269 TYR A CA 1
ATOM 2086 C C . TYR A 1 269 ? 4.474 -0.021 -8.832 1.00 83.69 269 TYR A C 1
ATOM 2088 O O . TYR A 1 269 ? 5.561 -0.577 -8.688 1.00 83.69 269 TYR A O 1
ATOM 2096 N N . ASN A 1 270 ? 3.524 -0.573 -9.596 1.00 81.94 270 ASN A N 1
ATOM 2097 C CA . ASN A 1 270 ? 3.781 -1.745 -10.446 1.00 81.94 270 ASN A CA 1
ATOM 2098 C C . ASN A 1 270 ? 4.435 -1.354 -11.789 1.00 81.94 270 ASN A C 1
ATOM 2100 O O . ASN A 1 270 ? 4.587 -0.184 -12.120 1.00 81.94 270 ASN A O 1
ATOM 2104 N N . LEU A 1 271 ? 4.749 -2.359 -12.611 1.00 77.06 271 LEU A N 1
ATOM 2105 C CA . LEU A 1 271 ? 5.271 -2.181 -13.973 1.00 77.06 271 LEU A CA 1
ATOM 2106 C C . LEU A 1 271 ? 4.186 -1.825 -15.013 1.00 77.06 271 LEU A C 1
ATOM 2108 O O . LEU A 1 271 ? 4.400 -2.017 -16.207 1.00 77.06 271 LEU A O 1
ATOM 2112 N N . SER A 1 272 ? 3.005 -1.364 -14.585 1.00 80.06 272 SER A N 1
ATOM 2113 C CA . SER A 1 272 ? 2.003 -0.847 -15.525 1.00 80.06 272 SER A CA 1
ATOM 2114 C C . SER A 1 272 ? 2.408 0.543 -16.030 1.00 80.06 272 SER A C 1
ATOM 2116 O O . SER A 1 272 ? 3.204 1.214 -15.373 1.00 80.06 272 SER A O 1
ATOM 2118 N N . PRO A 1 273 ? 1.839 1.023 -17.144 1.00 73.81 273 PRO A N 1
ATOM 2119 C CA . PRO A 1 273 ? 2.081 2.370 -17.667 1.00 73.81 273 PRO A CA 1
ATOM 2120 C C . PRO A 1 273 ? 1.928 3.479 -16.607 1.00 73.81 273 PRO A C 1
ATOM 2122 O O . PRO A 1 273 ? 2.800 4.336 -16.454 1.00 73.81 273 PRO A O 1
ATOM 2125 N N . GLN A 1 274 ? 0.870 3.422 -15.794 1.00 76.25 274 GLN A N 1
ATOM 2126 C CA . GLN A 1 274 ? 0.641 4.364 -14.695 1.00 76.25 274 GLN A CA 1
ATOM 2127 C C . GLN A 1 274 ? 1.580 4.111 -13.507 1.00 76.25 274 GLN A C 1
ATOM 2129 O O . GLN A 1 274 ? 2.036 5.063 -12.875 1.00 76.25 274 GLN A O 1
ATOM 2134 N N . GLY A 1 275 ? 1.897 2.849 -13.206 1.00 79.38 275 GLY A N 1
ATOM 2135 C CA . GLY A 1 275 ? 2.804 2.495 -12.114 1.00 79.38 275 GLY A CA 1
ATOM 2136 C C . GLY A 1 275 ? 4.255 2.908 -12.370 1.00 79.38 275 GLY A C 1
ATOM 2137 O O . GLY A 1 275 ? 4.894 3.480 -11.488 1.00 79.38 275 GLY A O 1
ATOM 2138 N N . LEU A 1 276 ? 4.735 2.735 -13.602 1.00 79.69 276 LEU A N 1
ATOM 2139 C CA . LEU A 1 276 ? 6.034 3.221 -14.063 1.00 79.69 276 LEU A CA 1
ATOM 2140 C C . LEU A 1 276 ? 6.097 4.745 -14.021 1.00 79.69 276 LEU A C 1
ATOM 2142 O O . LEU A 1 276 ? 7.086 5.280 -13.533 1.00 79.69 276 LEU A O 1
ATOM 2146 N N . ALA A 1 277 ? 5.036 5.435 -14.451 1.00 78.50 277 ALA A N 1
ATOM 2147 C CA . ALA A 1 277 ? 4.953 6.891 -14.360 1.00 78.50 277 ALA A CA 1
ATOM 2148 C C . ALA A 1 277 ? 5.002 7.394 -12.905 1.00 78.50 277 ALA A C 1
ATOM 2150 O O . ALA A 1 277 ? 5.654 8.398 -12.620 1.00 78.50 277 ALA A O 1
ATOM 2151 N N . ASN A 1 278 ? 4.339 6.701 -11.974 1.00 79.38 278 ASN A N 1
ATOM 2152 C CA . ASN A 1 278 ? 4.403 7.024 -10.547 1.00 79.38 278 ASN A CA 1
ATOM 2153 C C . ASN A 1 278 ? 5.805 6.764 -9.978 1.00 79.38 278 ASN A C 1
ATOM 2155 O O . ASN A 1 278 ? 6.350 7.622 -9.289 1.00 79.38 278 ASN A O 1
ATOM 2159 N N . MET A 1 279 ? 6.413 5.615 -10.293 1.00 77.81 279 MET A N 1
ATOM 2160 C CA . MET A 1 279 ? 7.779 5.288 -9.873 1.00 77.81 279 MET A CA 1
ATOM 2161 C C . MET A 1 279 ? 8.793 6.303 -10.401 1.00 77.81 279 MET A C 1
ATOM 2163 O O . MET A 1 279 ? 9.611 6.798 -9.633 1.00 77.81 279 MET A O 1
ATOM 2167 N N . SER A 1 280 ? 8.737 6.648 -11.687 1.00 74.88 280 SER A N 1
ATOM 2168 C CA . SER A 1 280 ? 9.655 7.616 -12.284 1.00 74.88 280 SER A CA 1
ATOM 2169 C C . SER A 1 280 ? 9.435 9.017 -11.723 1.00 74.88 280 SER A C 1
ATOM 2171 O O . SER A 1 280 ? 10.405 9.704 -11.434 1.00 74.88 280 SER A O 1
ATOM 2173 N N . GLN A 1 281 ? 8.187 9.427 -11.480 1.00 76.44 281 GLN A N 1
ATOM 2174 C CA . GLN A 1 281 ? 7.902 10.702 -10.823 1.00 76.44 281 GLN A CA 1
ATOM 2175 C C . GLN A 1 281 ? 8.500 10.765 -9.408 1.00 76.44 281 GLN A C 1
ATOM 2177 O O . GLN A 1 281 ? 9.036 11.798 -9.010 1.00 76.44 281 GLN A O 1
ATOM 2182 N N . THR A 1 282 ? 8.421 9.668 -8.654 1.00 74.06 282 THR A N 1
ATOM 2183 C CA . THR A 1 282 ? 8.943 9.579 -7.285 1.00 74.06 282 THR A CA 1
ATOM 2184 C C . THR A 1 282 ? 10.471 9.473 -7.228 1.00 74.06 282 THR A C 1
ATOM 2186 O O . THR A 1 282 ? 11.077 10.071 -6.346 1.00 74.06 282 THR A O 1
ATOM 2189 N N . LEU A 1 283 ? 11.097 8.723 -8.140 1.00 70.69 283 LEU A N 1
ATOM 2190 C CA . LEU A 1 283 ? 12.543 8.452 -8.129 1.00 70.69 283 LEU A CA 1
ATOM 2191 C C . LEU A 1 283 ? 13.370 9.493 -8.893 1.00 70.69 283 LEU A C 1
ATOM 2193 O O . LEU A 1 283 ? 14.542 9.678 -8.589 1.00 70.69 283 LEU A O 1
ATOM 2197 N N . LEU A 1 284 ? 12.785 10.125 -9.912 1.00 69.69 284 LEU A N 1
ATOM 2198 C CA . LEU A 1 284 ? 13.495 10.970 -10.878 1.00 69.69 284 LEU A CA 1
ATOM 2199 C C . LEU A 1 284 ? 12.912 12.391 -10.977 1.00 69.69 284 LEU A C 1
ATOM 2201 O O . LEU A 1 284 ? 13.439 13.222 -11.712 1.00 69.69 284 LEU A O 1
ATOM 2205 N N . GLY A 1 285 ? 11.837 12.690 -10.240 1.00 64.94 285 GLY A N 1
ATOM 2206 C CA . GLY A 1 285 ? 11.193 14.004 -10.221 1.00 64.94 285 GLY A CA 1
ATOM 2207 C C . GLY A 1 285 ? 10.094 14.199 -11.276 1.00 64.94 285 GLY A C 1
ATOM 2208 O O . GLY A 1 285 ? 9.823 13.349 -12.128 1.00 64.94 285 GLY A O 1
ATOM 2209 N N . GLY A 1 286 ? 9.410 15.346 -11.190 1.00 61.31 286 GLY A N 1
ATOM 2210 C CA . GLY A 1 286 ? 8.181 15.634 -11.943 1.00 61.31 286 GLY A CA 1
ATOM 2211 C C . GLY A 1 286 ? 8.336 15.669 -13.467 1.00 61.31 286 GLY A C 1
ATOM 2212 O O . GLY A 1 286 ? 7.426 15.234 -14.173 1.00 61.31 286 GLY A O 1
ATOM 2213 N N . GLU A 1 287 ? 9.480 16.134 -13.976 1.00 60.28 287 GLU A N 1
ATOM 2214 C CA . GLU A 1 287 ? 9.725 16.236 -15.420 1.00 60.28 287 GLU A CA 1
ATOM 2215 C C . GLU A 1 287 ? 9.811 14.846 -16.056 1.00 60.28 287 GLU A C 1
ATOM 2217 O O . GLU A 1 287 ? 9.011 14.531 -16.932 1.00 60.28 287 GLU A O 1
ATOM 2222 N N . ILE A 1 288 ? 10.651 13.950 -15.534 1.00 62.06 288 ILE A N 1
ATOM 2223 C CA . ILE A 1 288 ? 10.803 12.588 -16.072 1.00 62.06 288 ILE A CA 1
ATOM 2224 C C . ILE A 1 288 ? 9.517 11.761 -15.880 1.00 62.06 288 ILE A C 1
ATOM 2226 O O . ILE A 1 288 ? 9.126 10.995 -16.761 1.00 62.06 288 ILE A O 1
ATOM 2230 N N . GLY A 1 289 ? 8.787 11.971 -14.776 1.00 60.09 289 GLY A N 1
ATOM 2231 C CA . GLY A 1 289 ? 7.455 11.394 -14.558 1.00 60.09 289 GLY A CA 1
ATOM 2232 C C . GLY A 1 289 ? 6.442 11.704 -15.664 1.00 60.09 289 GLY A C 1
ATOM 2233 O O . GLY A 1 289 ? 5.665 10.831 -16.057 1.00 60.09 289 GLY A O 1
ATOM 2234 N N . SER A 1 290 ? 6.459 12.930 -16.195 1.00 61.66 290 SER A N 1
ATOM 2235 C CA . SER A 1 290 ? 5.554 13.335 -17.277 1.00 61.66 290 SER A CA 1
ATOM 2236 C C . SER A 1 290 ? 5.915 12.696 -18.624 1.00 61.66 290 SER A C 1
ATOM 2238 O O . SER A 1 290 ? 5.019 12.228 -19.324 1.00 61.66 290 SER A O 1
ATOM 2240 N N . TRP A 1 291 ? 7.210 12.556 -18.925 1.00 64.25 291 TRP A N 1
ATOM 2241 C CA . TRP A 1 291 ? 7.702 11.927 -20.157 1.00 64.25 291 TRP A CA 1
ATOM 2242 C C . TRP A 1 291 ? 7.410 10.426 -20.183 1.00 64.25 291 TRP A C 1
ATOM 2244 O O . TRP A 1 291 ? 6.942 9.897 -21.191 1.00 64.25 291 TRP A O 1
ATOM 2254 N N . VAL A 1 292 ? 7.615 9.738 -19.053 1.00 65.69 292 VAL A N 1
ATOM 2255 C CA . VAL A 1 292 ? 7.280 8.312 -18.919 1.00 65.69 292 VAL A CA 1
ATOM 2256 C C . VAL A 1 292 ? 5.780 8.096 -19.086 1.00 65.69 292 VAL A C 1
ATOM 2258 O O . VAL A 1 292 ? 5.385 7.159 -19.772 1.00 65.69 292 VAL A O 1
ATOM 2261 N N . ARG A 1 293 ? 4.940 8.982 -18.529 1.00 65.50 293 ARG A N 1
ATOM 2262 C CA . ARG A 1 293 ? 3.479 8.925 -18.687 1.00 65.50 293 ARG A CA 1
ATOM 2263 C C . ARG A 1 293 ? 3.047 9.108 -20.140 1.00 65.50 293 ARG A C 1
ATOM 2265 O O . ARG A 1 293 ? 2.184 8.369 -20.606 1.00 65.50 293 ARG A O 1
ATOM 2272 N N . GLU A 1 294 ? 3.640 10.063 -20.849 1.00 70.50 294 GLU A N 1
ATOM 2273 C CA . GLU A 1 294 ? 3.335 10.303 -22.258 1.00 70.50 294 GLU A CA 1
ATOM 2274 C C . GLU A 1 294 ? 3.746 9.098 -23.119 1.00 70.50 294 GLU A C 1
ATOM 2276 O O . GLU A 1 294 ? 2.908 8.553 -23.840 1.00 70.50 294 GLU A O 1
ATOM 2281 N N . GLY A 1 295 ? 4.963 8.572 -22.950 1.00 68.44 295 GLY A N 1
ATOM 2282 C CA . GLY A 1 295 ? 5.403 7.338 -23.617 1.00 68.44 295 GLY A CA 1
ATOM 2283 C C . GLY A 1 295 ? 4.506 6.126 -23.322 1.00 68.44 295 GLY A C 1
ATOM 2284 O O . GLY A 1 295 ? 4.145 5.382 -24.232 1.00 68.44 295 GLY A O 1
ATOM 2285 N N . ALA A 1 296 ? 4.066 5.976 -22.072 1.00 63.56 296 ALA A N 1
ATOM 2286 C CA . ALA A 1 296 ? 3.100 4.964 -21.647 1.00 63.56 296 ALA A CA 1
ATOM 2287 C C . ALA A 1 296 ? 1.761 5.064 -22.404 1.00 63.56 296 ALA A C 1
ATOM 2289 O O . ALA A 1 296 ? 1.243 4.056 -22.880 1.00 63.56 296 ALA A O 1
ATOM 2290 N N . THR A 1 297 ? 1.214 6.275 -22.558 1.00 67.56 297 THR A N 1
ATOM 2291 C CA . THR A 1 297 ? -0.049 6.487 -23.290 1.00 67.56 297 THR A CA 1
ATOM 2292 C C . THR A 1 297 ? 0.054 6.222 -24.790 1.00 67.56 297 THR A C 1
ATOM 2294 O O . THR A 1 297 ? -0.941 5.846 -25.407 1.00 67.56 297 THR A O 1
ATOM 2297 N N . TRP A 1 298 ? 1.239 6.396 -25.382 1.00 66.19 298 TRP A N 1
ATOM 2298 C CA . TRP A 1 298 ? 1.495 6.031 -26.777 1.00 66.19 298 TRP A CA 1
ATOM 2299 C C . TRP A 1 298 ? 1.615 4.518 -26.978 1.00 66.19 298 TRP A C 1
ATOM 2301 O O . TRP A 1 298 ? 1.213 4.033 -28.025 1.00 66.19 298 TRP A O 1
ATOM 2311 N N . TYR A 1 299 ? 2.117 3.777 -25.987 1.00 58.38 299 TYR A N 1
ATOM 2312 C CA . TYR A 1 299 ? 2.200 2.313 -26.027 1.00 58.38 299 TYR A CA 1
ATOM 2313 C C . TYR A 1 299 ? 0.828 1.621 -25.913 1.00 58.38 299 TYR A C 1
ATOM 2315 O O . TYR A 1 299 ? 0.637 0.534 -26.449 1.00 58.38 299 TYR A O 1
ATOM 2323 N N . GLU A 1 300 ? -0.133 2.236 -25.215 1.00 60.47 300 GLU A N 1
ATOM 2324 C CA . GLU A 1 300 ? -1.499 1.704 -25.065 1.00 60.47 300 GLU A CA 1
ATOM 2325 C C . GLU A 1 300 ? -2.431 2.001 -26.263 1.00 60.47 300 GLU A C 1
ATOM 2327 O O . GLU A 1 300 ? -3.563 1.510 -26.279 1.00 60.47 300 GLU A O 1
ATOM 2332 N N . ARG A 1 301 ? -1.994 2.804 -27.245 1.00 54.31 301 ARG A N 1
ATOM 2333 C CA . ARG A 1 301 ? -2.746 3.131 -28.472 1.00 54.31 301 ARG A CA 1
ATOM 2334 C C . ARG A 1 301 ? -2.334 2.257 -29.647 1.00 54.31 301 ARG A C 1
ATOM 2336 O O . ARG A 1 301 ? -3.254 1.897 -30.415 1.00 54.31 301 ARG A O 1
#

Radius of gyration: 44.45 Å; chains: 1; bounding box: 106×37×145 Å